Protein AF-A0A7S3RR19-F1 (afdb_monomer_lite)

Structure (mmCIF, N/CA/C/O backbone):
data_AF-A0A7S3RR19-F1
#
_entry.id   AF-A0A7S3RR19-F1
#
loop_
_atom_site.group_PDB
_atom_site.id
_atom_site.type_symbol
_atom_site.label_atom_id
_atom_site.label_alt_id
_atom_site.label_comp_id
_atom_site.label_asym_id
_atom_site.label_entity_id
_atom_site.label_seq_id
_atom_site.pdbx_PDB_ins_code
_atom_site.Cartn_x
_atom_site.Cartn_y
_atom_site.Cartn_z
_atom_site.occupancy
_atom_site.B_iso_or_equiv
_atom_site.auth_seq_id
_atom_site.auth_comp_id
_atom_site.auth_asym_id
_atom_site.auth_atom_id
_atom_site.pdbx_PDB_model_num
ATOM 1 N N . SER A 1 1 ? 36.851 -13.441 -30.447 1.00 34.66 1 SER A N 1
ATOM 2 C CA . SER A 1 1 ? 36.937 -14.768 -29.802 1.00 34.66 1 SER A CA 1
ATOM 3 C C . SER A 1 1 ? 37.488 -14.590 -28.395 1.00 34.66 1 SER A C 1
ATOM 5 O O . SER A 1 1 ? 38.420 -13.818 -28.231 1.00 34.66 1 SER A O 1
ATOM 7 N N . GLY A 1 2 ? 36.908 -15.276 -27.402 1.00 24.61 2 GLY A N 1
ATOM 8 C CA . GLY A 1 2 ? 37.343 -15.263 -25.991 1.00 24.61 2 GLY A CA 1
ATOM 9 C C . GLY A 1 2 ? 36.359 -14.498 -25.097 1.00 24.61 2 GLY A C 1
ATOM 10 O O . GLY A 1 2 ? 36.475 -13.294 -24.957 1.00 24.61 2 GLY A O 1
ATOM 11 N N . ALA A 1 3 ? 35.224 -15.072 -24.697 1.00 25.72 3 ALA A N 1
ATOM 12 C CA . ALA A 1 3 ? 35.063 -16.040 -23.603 1.00 25.72 3 ALA A CA 1
ATOM 13 C C . ALA A 1 3 ? 35.452 -15.482 -22.214 1.00 25.72 3 ALA A C 1
ATOM 15 O O . ALA A 1 3 ? 36.620 -15.415 -21.851 1.00 25.72 3 ALA A O 1
ATOM 16 N N . CYS A 1 4 ? 34.403 -15.105 -21.476 1.00 33.56 4 CYS A N 1
ATOM 17 C CA . CYS A 1 4 ? 34.195 -15.155 -20.026 1.00 33.56 4 CYS A CA 1
ATOM 18 C C . CYS A 1 4 ? 35.396 -15.513 -19.122 1.00 33.56 4 CYS A C 1
ATOM 20 O O . CYS A 1 4 ? 35.856 -16.653 -19.103 1.00 33.56 4 CYS A O 1
ATOM 22 N N . LYS A 1 5 ? 35.750 -14.583 -18.228 1.00 26.31 5 LYS A N 1
ATOM 23 C CA . LYS A 1 5 ? 36.118 -14.884 -16.837 1.00 26.31 5 LYS A CA 1
ATOM 24 C C . LYS A 1 5 ? 35.428 -13.863 -15.930 1.00 26.31 5 LYS A C 1
ATOM 26 O O . LYS A 1 5 ? 35.910 -12.750 -15.765 1.00 26.31 5 LYS A O 1
ATOM 31 N N . LYS A 1 6 ? 34.262 -14.225 -15.389 1.00 32.47 6 LYS A N 1
ATOM 32 C CA . LYS A 1 6 ? 33.679 -13.528 -14.236 1.00 32.47 6 LYS A CA 1
ATOM 33 C C . LYS A 1 6 ? 34.370 -14.078 -12.989 1.00 32.47 6 LYS A C 1
ATOM 35 O O . LYS A 1 6 ? 34.052 -15.184 -12.562 1.00 32.47 6 LYS A O 1
ATOM 40 N N . ASP A 1 7 ? 35.342 -13.341 -12.461 1.00 27.64 7 ASP A N 1
ATOM 41 C CA . ASP A 1 7 ? 35.961 -13.664 -11.177 1.00 27.64 7 ASP A CA 1
ATOM 42 C C . ASP A 1 7 ? 34.950 -13.478 -10.036 1.00 27.64 7 ASP A C 1
ATOM 44 O O . ASP A 1 7 ? 34.199 -12.500 -9.980 1.00 27.64 7 ASP A O 1
ATOM 48 N N . LEU A 1 8 ? 34.951 -14.440 -9.112 1.00 34.38 8 LEU A N 1
ATOM 49 C CA . LEU A 1 8 ? 34.028 -14.593 -7.980 1.00 34.38 8 LEU A CA 1
ATOM 50 C C . LEU A 1 8 ? 34.045 -13.442 -6.947 1.00 34.38 8 LEU A C 1
ATOM 52 O O . LEU A 1 8 ? 33.328 -13.504 -5.952 1.00 34.38 8 LEU A O 1
ATOM 56 N N . ALA A 1 9 ? 34.804 -12.369 -7.169 1.00 31.05 9 ALA A N 1
ATOM 57 C CA . ALA A 1 9 ? 34.868 -11.215 -6.269 1.00 31.05 9 ALA A CA 1
ATOM 58 C C . ALA A 1 9 ? 33.703 -10.214 -6.451 1.00 31.05 9 ALA A C 1
ATOM 60 O O . ALA A 1 9 ? 33.457 -9.389 -5.575 1.00 31.05 9 ALA A O 1
ATOM 61 N N . GLY A 1 10 ? 32.941 -10.304 -7.550 1.00 30.91 10 GLY A N 1
ATOM 62 C CA . GLY A 1 10 ? 31.815 -9.401 -7.845 1.00 30.91 10 GLY A CA 1
ATOM 63 C C . GLY A 1 10 ? 30.489 -9.724 -7.138 1.00 30.91 10 GLY A C 1
ATOM 64 O O . GLY A 1 10 ? 29.519 -8.986 -7.292 1.00 30.91 10 GLY A O 1
ATOM 65 N N . ILE A 1 11 ? 30.411 -10.815 -6.368 1.00 33.09 11 ILE A N 1
ATOM 66 C CA . ILE A 1 11 ? 29.146 -11.296 -5.776 1.00 33.09 11 ILE A CA 1
ATOM 67 C C . ILE A 1 11 ? 28.807 -10.578 -4.453 1.00 33.09 11 ILE A C 1
ATOM 69 O O . ILE A 1 11 ? 27.648 -10.547 -4.044 1.00 33.09 11 ILE A O 1
ATOM 73 N N . ALA A 1 12 ? 29.772 -9.924 -3.800 1.00 29.58 12 ALA A N 1
ATOM 74 C CA . ALA A 1 12 ? 29.517 -9.235 -2.531 1.00 29.58 12 ALA A CA 1
ATOM 75 C C . ALA A 1 12 ? 28.836 -7.859 -2.698 1.00 29.58 12 ALA A C 1
ATOM 77 O O . ALA A 1 12 ? 28.036 -7.473 -1.848 1.00 29.58 12 ALA A O 1
ATOM 78 N N . ALA A 1 13 ? 29.091 -7.145 -3.802 1.00 32.94 13 ALA A N 1
ATOM 79 C CA . ALA A 1 13 ? 28.528 -5.810 -4.047 1.00 32.94 13 ALA A CA 1
ATOM 80 C C . ALA A 1 13 ? 27.101 -5.843 -4.630 1.00 32.94 13 ALA A C 1
ATOM 82 O O . ALA A 1 13 ? 26.328 -4.909 -4.442 1.00 32.94 13 ALA A O 1
ATOM 83 N N . ALA A 1 14 ? 26.698 -6.954 -5.257 1.00 34.97 14 ALA A N 1
ATOM 84 C CA . ALA A 1 14 ? 25.341 -7.133 -5.782 1.00 34.97 14 ALA A CA 1
ATOM 85 C C . ALA A 1 14 ? 24.271 -7.322 -4.683 1.00 34.97 14 ALA A C 1
ATOM 87 O O . ALA A 1 14 ? 23.078 -7.276 -4.971 1.00 34.97 14 ALA A O 1
ATOM 88 N N . LYS A 1 15 ? 24.671 -7.515 -3.417 1.00 33.00 15 LYS A N 1
ATOM 89 C CA . LYS A 1 15 ? 23.752 -7.822 -2.305 1.00 33.00 15 LYS A CA 1
ATOM 90 C C . LYS A 1 15 ? 22.977 -6.616 -1.748 1.00 33.00 15 LYS A C 1
ATOM 92 O O . LYS A 1 15 ? 22.157 -6.803 -0.852 1.00 33.00 15 LYS A O 1
ATOM 97 N N . PHE A 1 16 ? 23.225 -5.402 -2.247 1.00 35.84 16 PHE A N 1
ATOM 98 C CA . PHE A 1 16 ? 22.639 -4.167 -1.703 1.00 35.84 16 PHE A CA 1
ATOM 99 C C . PHE A 1 16 ? 22.235 -3.122 -2.753 1.00 35.84 16 PHE A C 1
ATOM 101 O O . PHE A 1 16 ? 22.205 -1.939 -2.440 1.00 35.84 16 PHE A O 1
ATOM 108 N N . GLY A 1 17 ? 21.891 -3.533 -3.977 1.00 34.66 17 GLY A N 1
ATOM 109 C CA . GLY A 1 17 ? 21.069 -2.711 -4.881 1.00 34.66 17 GLY A CA 1
ATOM 110 C C . GLY A 1 17 ? 21.609 -1.334 -5.293 1.00 34.66 17 GLY A C 1
ATOM 111 O O . GLY A 1 17 ? 20.866 -0.566 -5.890 1.00 34.66 17 GLY A O 1
ATOM 112 N N . TYR A 1 18 ? 22.875 -1.019 -5.031 1.00 37.12 18 TYR A N 1
ATOM 113 C CA . TYR A 1 18 ? 23.509 0.207 -5.496 1.00 37.12 18 TYR A CA 1
ATOM 114 C C . TYR A 1 18 ? 24.874 -0.125 -6.086 1.00 37.12 18 TYR A C 1
ATOM 116 O O . TYR A 1 18 ? 25.695 -0.785 -5.453 1.00 37.12 18 TYR A O 1
ATOM 124 N N . THR A 1 19 ? 25.099 0.398 -7.292 1.00 38.97 19 THR A N 1
ATOM 125 C CA . THR A 1 19 ? 26.351 0.429 -8.065 1.00 38.97 19 THR A CA 1
ATOM 126 C C . THR A 1 19 ? 26.712 -0.851 -8.835 1.00 38.97 19 THR A C 1
ATOM 128 O O . THR A 1 19 ? 27.221 -1.834 -8.301 1.00 38.97 19 THR A O 1
ATOM 131 N N . LYS A 1 20 ? 26.525 -0.807 -10.163 1.00 39.41 20 LYS A N 1
ATOM 132 C CA . LYS A 1 20 ? 27.458 -1.476 -11.079 1.00 39.41 20 LYS A CA 1
ATOM 133 C C . LYS A 1 20 ? 28.686 -0.565 -11.199 1.00 39.41 20 LYS A C 1
ATOM 135 O O . LYS A 1 20 ? 28.513 0.581 -11.606 1.00 39.41 20 LYS A O 1
ATOM 140 N N . PRO A 1 21 ? 29.908 -1.026 -10.893 1.00 40.03 21 PRO A N 1
ATOM 141 C CA . PRO A 1 21 ? 31.100 -0.277 -11.252 1.00 40.03 21 PRO A CA 1
ATOM 142 C C . PRO A 1 21 ? 31.318 -0.405 -12.764 1.00 40.03 21 PRO A C 1
ATOM 144 O O . PRO A 1 21 ? 31.532 -1.506 -13.274 1.00 40.03 21 PRO A O 1
ATOM 147 N N . TYR A 1 22 ? 31.253 0.710 -13.488 1.00 37.50 22 TYR A N 1
ATOM 148 C CA . TYR A 1 22 ? 31.859 0.817 -14.812 1.00 37.50 22 TYR A CA 1
ATOM 149 C C . TYR A 1 22 ? 32.787 2.031 -14.812 1.00 37.50 22 TYR A C 1
ATOM 151 O O . TYR A 1 22 ? 32.342 3.173 -14.822 1.00 37.50 22 TYR A O 1
ATOM 159 N N . GLY A 1 23 ? 34.082 1.750 -14.708 1.00 37.59 23 GLY A N 1
ATOM 160 C CA . GLY A 1 23 ? 35.163 2.722 -14.582 1.00 37.59 23 GLY A CA 1
ATOM 161 C C . GLY A 1 23 ? 36.359 2.053 -13.913 1.00 37.59 23 GLY A C 1
ATOM 162 O O . GLY A 1 23 ? 36.174 1.271 -12.980 1.00 37.59 23 GLY A O 1
ATOM 163 N N . ASP A 1 24 ? 37.565 2.298 -14.428 1.00 37.59 24 ASP A N 1
ATOM 164 C CA . ASP A 1 24 ? 38.809 1.766 -13.872 1.00 37.59 24 ASP A CA 1
ATOM 165 C C . ASP A 1 24 ? 38.868 2.000 -12.357 1.00 37.59 24 ASP A C 1
ATOM 167 O O . ASP A 1 24 ? 38.773 3.124 -11.865 1.00 37.59 24 ASP A O 1
ATOM 171 N N . VAL A 1 25 ? 39.053 0.910 -11.615 1.00 46.44 25 VAL A N 1
ATOM 172 C CA . VAL A 1 25 ? 39.084 0.839 -10.143 1.00 46.44 25 VAL A CA 1
ATOM 173 C C . VAL A 1 25 ? 40.372 1.469 -9.570 1.00 46.44 25 VAL A C 1
ATOM 175 O O . VAL A 1 25 ? 40.825 1.111 -8.487 1.00 46.44 25 VAL A O 1
ATOM 178 N N . ALA A 1 26 ? 41.007 2.383 -10.306 1.00 45.47 26 ALA A N 1
ATOM 179 C CA . ALA A 1 26 ? 42.312 2.941 -9.971 1.00 45.47 26 ALA A CA 1
ATOM 180 C C . ALA A 1 26 ? 42.235 4.071 -8.928 1.00 45.47 26 ALA A C 1
ATOM 182 O O . ALA A 1 26 ? 43.158 4.192 -8.130 1.00 45.47 26 ALA A O 1
ATOM 183 N N . ASP A 1 27 ? 41.132 4.832 -8.868 1.00 45.00 27 ASP A N 1
ATOM 184 C CA . ASP A 1 27 ? 41.077 6.071 -8.067 1.00 45.00 27 ASP A CA 1
ATOM 185 C C . ASP A 1 27 ? 39.995 6.109 -6.970 1.00 45.00 27 ASP A C 1
ATOM 187 O O . ASP A 1 27 ? 39.838 7.122 -6.295 1.00 45.00 27 ASP A O 1
ATOM 191 N N .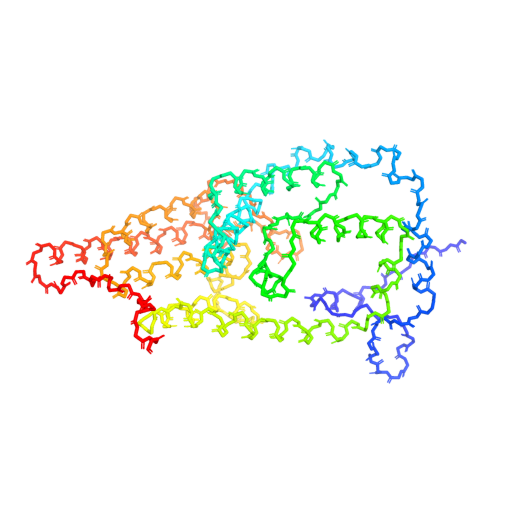 GLY A 1 28 ? 39.257 5.021 -6.724 1.00 46.00 28 GLY A N 1
ATOM 192 C CA . GLY A 1 28 ? 38.397 4.894 -5.532 1.00 46.00 28 GLY A CA 1
ATOM 193 C C . GLY A 1 28 ? 37.185 5.841 -5.443 1.00 46.00 28 GLY A C 1
ATOM 194 O O . GLY A 1 28 ? 36.495 5.837 -4.424 1.00 46.00 28 GLY A O 1
ATOM 195 N N . TYR A 1 29 ? 36.884 6.616 -6.488 1.00 45.81 29 TYR A N 1
ATOM 196 C CA . TYR A 1 29 ? 35.688 7.459 -6.557 1.00 45.81 29 TYR A CA 1
ATOM 197 C C . TYR A 1 29 ? 34.566 6.747 -7.317 1.00 45.81 29 TYR A C 1
ATOM 199 O O . TYR A 1 29 ? 34.691 6.450 -8.502 1.00 45.81 29 TYR A O 1
ATOM 207 N N . VAL A 1 30 ? 33.446 6.499 -6.636 1.00 51.84 30 VAL A N 1
ATOM 208 C CA . VAL A 1 30 ? 32.192 6.079 -7.274 1.00 51.84 30 VAL A CA 1
ATOM 209 C C . VAL A 1 30 ? 31.493 7.341 -7.773 1.00 51.84 30 VAL A C 1
ATOM 211 O O . VAL A 1 30 ? 31.021 8.147 -6.972 1.00 51.84 30 VAL A O 1
ATOM 214 N N . THR A 1 31 ? 31.461 7.551 -9.086 1.00 53.56 31 THR A N 1
ATOM 215 C CA . THR A 1 31 ? 30.679 8.635 -9.687 1.00 53.56 31 THR A CA 1
ATOM 216 C C . THR A 1 31 ? 29.223 8.208 -9.856 1.00 53.56 31 THR A C 1
ATOM 218 O O . THR A 1 31 ? 28.917 7.030 -10.036 1.00 53.56 31 THR A O 1
ATOM 221 N N . CYS A 1 32 ? 28.309 9.176 -9.776 1.00 56.44 32 CYS A N 1
ATOM 222 C CA . CYS A 1 32 ? 26.904 8.954 -10.098 1.00 56.44 32 CYS A CA 1
ATOM 223 C C . CYS A 1 32 ? 26.772 8.536 -11.568 1.00 56.44 32 CYS A C 1
ATOM 225 O O . CYS A 1 32 ? 27.242 9.244 -12.457 1.00 56.44 32 CYS A O 1
ATOM 227 N N . THR A 1 33 ? 26.139 7.394 -11.802 1.00 59.06 33 THR A N 1
ATOM 228 C CA . THR A 1 33 ? 25.750 6.870 -13.115 1.00 59.06 33 THR A CA 1
ATOM 229 C C . THR A 1 33 ? 24.622 7.715 -13.729 1.00 59.06 33 THR A C 1
ATOM 231 O O . THR A 1 33 ? 23.840 8.350 -13.014 1.00 59.06 33 THR A O 1
ATOM 234 N N . GLY A 1 34 ? 24.582 7.769 -15.065 1.00 57.78 34 GLY A N 1
ATOM 235 C CA . GLY A 1 34 ? 23.726 8.668 -15.854 1.00 57.78 34 GLY A CA 1
ATOM 236 C C . GLY A 1 34 ? 24.508 9.844 -16.451 1.00 57.78 34 GLY A C 1
ATOM 237 O O . GLY A 1 34 ? 25.535 10.241 -15.904 1.00 57.78 34 GLY A O 1
ATOM 238 N N . THR A 1 35 ? 24.028 10.404 -17.570 1.00 59.78 35 THR A N 1
ATOM 239 C CA . THR A 1 35 ? 24.625 11.505 -18.380 1.00 59.78 35 THR A CA 1
ATOM 240 C C . THR A 1 35 ? 25.677 11.157 -19.450 1.00 59.78 35 THR A C 1
ATOM 242 O O . THR A 1 35 ? 26.222 12.071 -20.073 1.00 59.78 35 THR A O 1
ATOM 245 N N . SER A 1 36 ? 25.948 9.878 -19.749 1.00 65.12 36 SER A N 1
ATOM 246 C CA . SER A 1 36 ? 26.821 9.541 -20.887 1.00 65.12 36 SER A CA 1
ATOM 247 C C . SER A 1 36 ? 26.062 9.631 -22.219 1.00 65.12 36 SER A C 1
ATOM 249 O O . SER A 1 36 ? 24.953 9.120 -22.375 1.00 65.12 36 SER A O 1
ATOM 251 N N . SER A 1 37 ? 26.669 10.281 -23.214 1.00 68.25 37 SER A N 1
ATOM 252 C CA . SER A 1 37 ? 26.092 10.412 -24.561 1.00 68.25 37 SER A CA 1
ATOM 253 C C . SER A 1 37 ? 25.920 9.059 -25.267 1.00 68.25 37 SER A C 1
ATOM 255 O O . SER A 1 37 ? 25.026 8.899 -26.092 1.00 68.25 37 SER A O 1
ATOM 257 N N . GLU A 1 38 ? 26.745 8.071 -24.919 1.00 72.50 38 GLU A N 1
ATOM 258 C CA . GLU A 1 38 ? 26.671 6.700 -25.434 1.00 72.50 38 GLU A CA 1
ATOM 259 C C . GLU A 1 38 ? 25.453 5.931 -24.887 1.00 72.50 38 GLU A C 1
ATOM 261 O O . GLU A 1 38 ? 24.766 5.248 -25.652 1.00 72.50 38 GLU A O 1
ATOM 266 N N . ALA A 1 39 ? 25.128 6.079 -23.595 1.00 69.75 39 ALA A N 1
ATOM 267 C CA . ALA A 1 39 ? 23.922 5.486 -23.003 1.00 69.75 39 ALA A CA 1
ATOM 268 C C . ALA A 1 39 ? 22.647 6.107 -23.590 1.00 69.75 39 ALA A C 1
ATOM 270 O O . ALA A 1 39 ? 21.695 5.402 -23.913 1.00 69.75 39 ALA A O 1
ATOM 271 N N . LEU A 1 40 ? 22.662 7.420 -23.830 1.00 74.19 40 LEU A N 1
ATOM 272 C CA . LEU A 1 40 ? 21.540 8.123 -24.447 1.00 74.19 40 LEU A CA 1
ATOM 273 C C . LEU A 1 40 ? 21.263 7.641 -25.879 1.00 74.19 40 LEU A C 1
ATOM 275 O O . LEU A 1 40 ? 20.117 7.347 -26.222 1.00 74.19 40 LEU A O 1
ATOM 279 N N . ASN A 1 41 ? 22.304 7.541 -26.711 1.00 77.19 41 ASN A N 1
ATOM 280 C CA . ASN A 1 41 ? 22.153 7.090 -28.096 1.00 77.19 41 ASN A CA 1
ATOM 281 C C . ASN A 1 41 ? 21.719 5.621 -28.163 1.00 77.19 41 ASN A C 1
ATOM 283 O O . ASN A 1 41 ? 20.826 5.287 -28.936 1.00 77.19 41 ASN A O 1
ATOM 287 N N . SER A 1 42 ? 22.283 4.759 -27.312 1.00 78.12 42 SER A N 1
ATOM 288 C CA . SER A 1 42 ? 21.878 3.349 -27.253 1.00 78.12 42 SER A CA 1
ATOM 289 C C . SER A 1 42 ? 20.438 3.163 -26.759 1.00 78.12 42 SER A C 1
ATOM 291 O O . SER A 1 42 ? 19.715 2.338 -27.317 1.00 78.12 42 SER A O 1
ATOM 293 N N . ALA A 1 43 ? 19.974 3.956 -25.787 1.00 76.75 43 ALA A N 1
ATOM 294 C CA . ALA A 1 43 ? 18.575 3.943 -25.359 1.00 76.75 43 ALA A CA 1
ATOM 295 C C . ALA A 1 43 ? 17.629 4.398 -26.484 1.00 76.75 43 ALA A C 1
ATOM 297 O O . ALA A 1 43 ? 16.597 3.766 -26.722 1.00 76.75 43 ALA A O 1
ATOM 298 N N . TYR A 1 44 ? 17.986 5.455 -27.219 1.00 80.75 44 TYR A N 1
ATOM 299 C CA . TYR A 1 44 ? 17.191 5.915 -28.358 1.00 80.75 44 TYR A CA 1
ATOM 300 C C . TYR A 1 44 ? 17.138 4.875 -29.487 1.00 80.75 44 TYR A C 1
ATOM 302 O O . TYR A 1 44 ? 16.064 4.619 -30.020 1.00 80.75 44 TYR A O 1
ATOM 310 N N . GLU A 1 45 ? 18.257 4.232 -29.825 1.00 80.19 45 GLU A N 1
ATOM 311 C CA . GLU A 1 45 ? 18.297 3.175 -30.847 1.00 80.19 45 GLU A CA 1
ATOM 312 C C . GLU A 1 45 ? 17.520 1.916 -30.432 1.00 80.19 45 GLU A C 1
ATOM 314 O O . GLU A 1 45 ? 16.917 1.255 -31.276 1.00 80.19 45 GLU A O 1
ATOM 319 N N . MET A 1 46 ? 17.496 1.591 -29.136 1.00 76.88 46 MET A N 1
ATOM 320 C CA . MET A 1 46 ? 16.774 0.430 -28.611 1.00 76.88 46 MET A CA 1
ATOM 321 C C . MET A 1 46 ? 15.250 0.620 -28.650 1.00 76.88 46 MET A C 1
ATOM 323 O O . MET A 1 46 ? 14.526 -0.302 -29.040 1.00 76.88 46 MET A O 1
ATOM 327 N N . TYR A 1 47 ? 14.766 1.799 -28.246 1.00 76.44 47 TYR A N 1
ATOM 328 C CA . TYR A 1 47 ? 13.335 2.060 -28.038 1.00 76.44 47 TYR A CA 1
ATOM 329 C C . TYR A 1 47 ? 12.679 2.915 -29.132 1.00 76.44 47 TYR A C 1
ATOM 331 O O . TYR A 1 47 ? 11.457 2.890 -29.275 1.00 76.44 47 TYR A O 1
ATOM 339 N N . GLY A 1 48 ? 13.452 3.677 -29.904 1.00 78.06 48 GLY A N 1
ATOM 340 C CA . GLY A 1 48 ? 12.937 4.622 -30.891 1.00 78.06 48 GLY A CA 1
ATOM 341 C C . GLY A 1 48 ? 12.388 3.935 -32.134 1.00 78.06 48 GLY A C 1
ATOM 342 O O . GLY A 1 48 ? 13.144 3.355 -32.909 1.00 78.06 48 GLY A O 1
ATOM 343 N N . PHE A 1 49 ? 11.069 4.029 -32.345 1.00 71.31 49 PHE A N 1
ATOM 344 C CA . PHE A 1 49 ? 10.365 3.526 -33.536 1.00 71.31 49 PHE A CA 1
ATOM 345 C C . PHE A 1 49 ? 10.761 2.101 -33.954 1.00 71.31 49 PHE A C 1
ATOM 347 O O . PHE A 1 49 ? 10.778 1.767 -35.141 1.00 71.31 49 PHE A O 1
ATOM 354 N N . ASN A 1 50 ? 11.078 1.252 -32.977 1.00 68.56 50 ASN A N 1
ATOM 355 C CA . ASN A 1 50 ? 11.489 -0.110 -33.249 1.00 68.56 50 ASN A CA 1
ATOM 356 C C . ASN A 1 50 ? 10.290 -0.893 -33.819 1.00 68.56 50 ASN A C 1
ATOM 358 O O . ASN A 1 50 ? 9.213 -0.934 -33.217 1.00 68.56 50 ASN A O 1
ATOM 362 N N . SER A 1 51 ? 10.460 -1.496 -35.001 1.00 59.94 51 SER A N 1
ATOM 363 C CA . SER A 1 51 ? 9.401 -2.242 -35.698 1.00 59.94 51 SER A CA 1
ATOM 364 C C . SER A 1 51 ? 8.879 -3.423 -34.883 1.00 59.94 51 SER A C 1
ATOM 366 O O . SER A 1 51 ? 7.752 -3.870 -35.102 1.00 59.94 51 SER A O 1
ATOM 368 N N . ASP A 1 52 ? 9.672 -3.889 -33.914 1.00 61.47 52 ASP A N 1
ATOM 369 C CA . ASP A 1 52 ? 9.298 -4.988 -33.038 1.00 61.47 52 ASP A CA 1
ATOM 370 C C . ASP A 1 52 ? 8.233 -4.633 -31.998 1.00 61.47 52 ASP A C 1
ATOM 372 O O . ASP A 1 52 ? 7.550 -5.529 -31.506 1.00 61.47 52 ASP A O 1
ATOM 376 N N . VAL A 1 53 ? 8.005 -3.343 -31.721 1.00 59.75 53 VAL A N 1
ATOM 377 C CA . VAL A 1 53 ? 6.968 -2.875 -30.779 1.00 59.75 53 VAL A CA 1
ATOM 378 C C . VAL A 1 53 ? 5.557 -3.244 -31.262 1.00 59.75 53 VAL A C 1
ATOM 380 O O . VAL A 1 53 ? 4.660 -3.480 -30.457 1.00 59.75 53 VAL A O 1
ATOM 383 N N . LEU A 1 54 ? 5.357 -3.347 -32.581 1.00 59.62 54 LEU A N 1
ATOM 384 C CA . LEU A 1 54 ? 4.077 -3.708 -33.202 1.00 59.62 54 LEU A CA 1
ATOM 385 C C . LEU A 1 54 ? 4.074 -5.130 -33.798 1.00 59.62 54 LEU A C 1
ATOM 387 O O . LEU A 1 54 ? 3.048 -5.559 -34.325 1.00 59.62 54 LEU A O 1
ATOM 391 N N . SER A 1 55 ? 5.188 -5.873 -33.727 1.00 57.81 55 SER A N 1
ATOM 392 C CA . SER A 1 55 ? 5.384 -7.141 -34.459 1.00 57.81 55 SER A CA 1
ATOM 393 C C . SER A 1 55 ? 4.849 -8.397 -33.750 1.00 57.81 55 SER A C 1
ATOM 395 O O . SER A 1 55 ? 5.090 -9.515 -34.200 1.00 57.81 55 SER A O 1
ATOM 397 N N . GLY A 1 56 ? 4.078 -8.244 -32.667 1.00 58.53 56 GLY A N 1
ATOM 398 C CA . GLY A 1 56 ? 3.485 -9.362 -31.915 1.00 58.53 56 GLY A CA 1
ATOM 399 C C . GLY A 1 56 ? 4.317 -9.847 -30.721 1.00 58.53 56 GLY A C 1
ATOM 400 O O . GLY A 1 56 ? 3.806 -10.619 -29.911 1.00 58.53 56 GLY A O 1
ATOM 401 N N . SER A 1 57 ? 5.538 -9.324 -30.544 1.00 61.09 57 SER A N 1
ATOM 402 C CA . SER A 1 57 ? 6.344 -9.450 -29.311 1.00 61.09 57 SER A CA 1
ATOM 403 C C . SER A 1 57 ? 5.583 -8.986 -28.056 1.00 61.09 57 SER A C 1
ATOM 405 O O . SER A 1 57 ? 5.788 -9.486 -26.954 1.00 61.09 57 SER A O 1
ATOM 407 N N . ILE A 1 58 ? 4.625 -8.085 -28.261 1.00 62.44 58 ILE A N 1
ATOM 408 C CA . ILE A 1 58 ? 3.699 -7.550 -27.269 1.00 62.44 58 ILE A CA 1
ATOM 409 C C . ILE A 1 58 ? 2.883 -8.638 -26.549 1.00 62.44 58 ILE A C 1
ATOM 411 O O . ILE A 1 58 ? 2.540 -8.496 -25.381 1.00 62.44 58 ILE A O 1
ATOM 415 N N . PHE A 1 59 ? 2.638 -9.765 -27.226 1.00 66.56 59 PHE A N 1
ATOM 416 C CA . PHE A 1 59 ? 1.877 -10.897 -26.703 1.00 66.56 59 PHE A CA 1
ATOM 417 C C . PHE A 1 59 ? 2.758 -11.999 -26.104 1.00 66.56 59 PHE A C 1
ATOM 419 O O . PHE A 1 59 ? 2.227 -13.011 -25.652 1.00 66.56 59 PHE A O 1
ATOM 426 N N . VAL A 1 60 ? 4.085 -11.829 -26.053 1.00 67.38 60 VAL A N 1
ATOM 427 C CA . VAL A 1 60 ? 5.004 -12.812 -25.440 1.00 67.38 60 VAL A CA 1
ATOM 428 C C . VAL A 1 60 ? 4.674 -13.028 -23.958 1.00 67.38 60 VAL A C 1
ATOM 430 O O . VAL A 1 60 ? 4.772 -14.152 -23.469 1.00 67.38 60 VAL A O 1
ATOM 433 N N . GLY A 1 61 ? 4.162 -11.998 -23.272 1.00 63.25 61 GLY A N 1
ATOM 434 C CA . GLY A 1 61 ? 3.647 -12.108 -21.903 1.00 63.25 61 GLY A CA 1
ATOM 435 C C . GLY A 1 61 ? 2.463 -13.076 -21.749 1.00 63.25 61 GLY A C 1
ATOM 436 O O . GLY 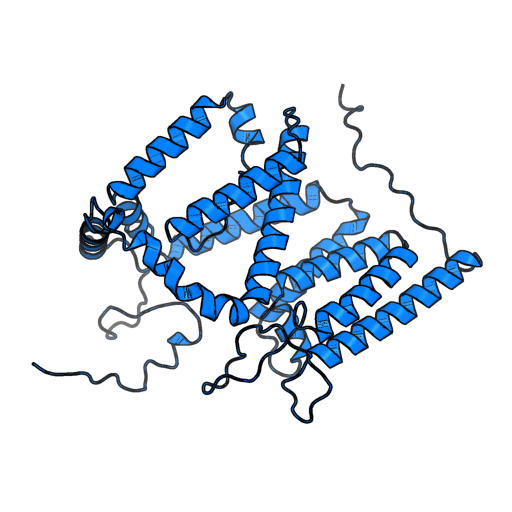A 1 61 ? 2.295 -13.662 -20.682 1.00 63.25 61 GLY A O 1
ATOM 437 N N . LEU A 1 62 ? 1.692 -13.343 -22.817 1.00 69.00 62 LEU A N 1
ATOM 438 C CA . LEU A 1 62 ? 0.612 -14.343 -22.800 1.00 69.00 62 LEU A CA 1
ATOM 439 C C . LEU A 1 62 ? 1.136 -15.790 -22.722 1.00 69.00 62 LEU A C 1
ATOM 441 O O . LEU A 1 62 ? 0.357 -16.710 -22.485 1.00 69.00 62 LEU A O 1
ATOM 445 N N . GLY A 1 63 ? 2.438 -16.023 -22.911 1.00 69.56 63 GLY A N 1
ATOM 446 C CA . GLY A 1 63 ? 3.055 -17.335 -22.690 1.00 69.56 63 GLY A CA 1
ATOM 447 C C . GLY A 1 63 ? 3.248 -17.682 -21.208 1.00 69.56 63 GLY A C 1
ATOM 448 O O . GLY A 1 63 ? 3.359 -18.858 -20.870 1.00 69.56 63 GLY A O 1
ATOM 449 N N . GLY A 1 64 ? 3.241 -16.680 -20.320 1.00 70.31 64 GLY A N 1
ATOM 450 C CA . GLY A 1 64 ? 3.535 -16.821 -18.888 1.00 70.31 64 GLY A CA 1
ATOM 451 C C . GLY A 1 64 ? 2.349 -17.227 -18.008 1.00 70.31 64 GLY A C 1
ATOM 452 O O . GLY A 1 64 ? 2.479 -17.247 -16.789 1.00 70.31 64 GLY A O 1
ATOM 453 N N . PHE A 1 65 ? 1.183 -17.571 -18.575 1.00 73.38 65 PHE A N 1
ATOM 454 C CA . PHE A 1 65 ? -0.005 -17.918 -17.773 1.00 73.38 65 PHE A CA 1
ATOM 455 C C . PHE A 1 65 ? 0.216 -19.109 -16.827 1.00 73.38 65 PHE A C 1
ATOM 457 O O . PHE A 1 65 ? -0.435 -19.189 -15.788 1.00 73.38 65 PHE A O 1
ATOM 464 N N . GLY A 1 66 ? 1.141 -20.015 -17.162 1.00 71.94 66 GLY A N 1
ATOM 465 C CA . GLY A 1 66 ? 1.517 -21.135 -16.296 1.00 71.94 66 GLY A CA 1
ATOM 466 C C . GLY A 1 66 ? 2.236 -20.715 -15.009 1.00 71.94 66 GLY A C 1
ATOM 467 O O . GLY A 1 66 ? 2.178 -21.446 -14.026 1.00 71.94 66 GLY A O 1
ATOM 468 N N . GLU A 1 67 ? 2.856 -19.533 -14.990 1.00 73.44 67 GLU A N 1
ATOM 469 C CA . GLU A 1 67 ? 3.617 -19.000 -13.851 1.00 73.44 67 GLU A CA 1
ATOM 470 C C . GLU A 1 67 ? 2.757 -18.121 -12.929 1.00 73.44 67 GLU A C 1
ATOM 472 O O . GLU A 1 67 ? 3.162 -17.818 -11.810 1.00 73.44 67 GLU A O 1
ATOM 477 N N . ILE A 1 68 ? 1.527 -17.772 -13.343 1.00 73.25 68 ILE A N 1
ATOM 478 C CA . ILE A 1 68 ? 0.597 -16.963 -12.534 1.00 73.25 68 ILE A CA 1
ATOM 479 C C . ILE A 1 68 ? 0.379 -17.596 -11.161 1.00 73.25 68 ILE A C 1
ATOM 481 O O . ILE A 1 68 ? 0.342 -16.870 -10.173 1.00 73.25 68 ILE A O 1
ATOM 485 N N . GLY A 1 69 ? 0.279 -18.930 -11.097 1.00 68.44 69 GLY A N 1
ATOM 486 C CA . GLY A 1 69 ? 0.081 -19.689 -9.858 1.00 68.44 69 GLY A CA 1
ATOM 487 C C . GLY A 1 69 ? 1.123 -19.383 -8.778 1.00 68.44 69 GLY A C 1
ATOM 488 O O . GLY A 1 69 ? 0.770 -19.284 -7.604 1.00 68.44 69 GLY A O 1
ATOM 489 N N . ASP A 1 70 ? 2.372 -19.159 -9.187 1.00 68.94 70 ASP A N 1
ATOM 490 C CA . ASP A 1 70 ? 3.487 -18.869 -8.284 1.00 68.94 70 ASP A CA 1
ATOM 491 C C . ASP A 1 70 ? 3.524 -17.391 -7.851 1.00 68.94 70 ASP A C 1
ATOM 493 O O . ASP A 1 70 ? 4.170 -17.075 -6.860 1.00 68.94 70 ASP A O 1
ATOM 497 N N . MET A 1 71 ? 2.808 -16.491 -8.542 1.00 72.56 71 MET A N 1
ATOM 498 C CA . MET A 1 71 ? 2.786 -15.048 -8.253 1.00 72.56 71 MET A CA 1
ATOM 499 C C . MET A 1 71 ? 1.436 -14.538 -7.723 1.00 72.56 71 MET A C 1
ATOM 501 O O . MET A 1 71 ? 1.306 -13.344 -7.446 1.00 72.56 71 MET A O 1
ATOM 505 N N . VAL A 1 72 ? 0.416 -15.399 -7.579 1.00 74.06 72 VAL A N 1
ATOM 506 C CA . VAL A 1 72 ? -0.953 -14.975 -7.213 1.00 74.06 72 VAL A CA 1
ATOM 507 C C . VAL A 1 72 ? -0.976 -14.178 -5.914 1.00 74.06 72 VAL A C 1
ATOM 509 O O . VAL A 1 72 ? -1.694 -13.183 -5.845 1.00 74.06 72 VAL A O 1
ATOM 512 N N . THR A 1 73 ? -0.195 -14.573 -4.904 1.00 70.00 73 THR A N 1
ATOM 513 C CA . THR A 1 73 ? -0.131 -13.835 -3.636 1.00 70.00 73 THR A CA 1
ATOM 514 C C . THR A 1 73 ? 0.329 -12.402 -3.875 1.00 70.00 73 THR A C 1
ATOM 516 O O . THR A 1 73 ? -0.400 -11.462 -3.563 1.00 70.00 73 THR A O 1
ATOM 519 N N . THR A 1 74 ? 1.491 -12.216 -4.500 1.00 72.94 74 THR A N 1
ATOM 520 C CA . THR A 1 74 ? 2.030 -10.880 -4.773 1.00 72.94 74 THR A CA 1
ATOM 521 C C . THR A 1 74 ? 1.096 -10.062 -5.670 1.00 72.94 74 THR A C 1
ATOM 523 O O . THR A 1 74 ? 0.879 -8.878 -5.412 1.00 72.94 74 THR A O 1
ATOM 526 N N . LEU A 1 75 ? 0.471 -10.685 -6.675 1.00 77.81 75 LEU A N 1
ATOM 527 C CA . LEU A 1 75 ? -0.513 -10.031 -7.544 1.00 77.81 75 LEU A CA 1
ATOM 528 C C . LEU A 1 75 ? -1.753 -9.568 -6.769 1.00 77.81 75 LEU A C 1
ATOM 530 O O . LEU A 1 75 ? -2.218 -8.446 -6.968 1.00 77.81 75 LEU A O 1
ATOM 534 N N . PHE A 1 76 ? -2.270 -10.402 -5.866 1.00 78.00 76 PHE A N 1
ATOM 535 C CA . PHE A 1 76 ? -3.407 -10.059 -5.016 1.00 78.00 76 PHE A CA 1
ATOM 536 C C . PHE A 1 76 ? -3.082 -8.876 -4.098 1.00 78.00 76 PHE A C 1
ATOM 538 O O . PHE A 1 76 ? -3.881 -7.946 -3.983 1.00 78.00 76 PHE A O 1
ATOM 545 N N . LEU A 1 77 ? -1.886 -8.867 -3.501 1.00 75.94 77 LEU A N 1
ATOM 546 C CA . LEU A 1 77 ? -1.421 -7.764 -2.660 1.00 75.94 77 LEU A CA 1
ATOM 547 C C . LEU A 1 77 ? -1.344 -6.444 -3.427 1.00 75.94 77 LEU A C 1
ATOM 549 O O . LEU A 1 77 ? -1.875 -5.430 -2.971 1.00 75.94 77 LEU A O 1
ATOM 553 N N . VAL A 1 78 ? -0.714 -6.459 -4.603 1.00 78.69 78 VAL A N 1
ATOM 554 C CA . VAL A 1 78 ? -0.617 -5.273 -5.461 1.00 78.69 78 VAL A CA 1
ATOM 555 C C . VAL A 1 78 ? -2.013 -4.793 -5.862 1.00 78.69 78 VAL A C 1
ATOM 557 O O . VAL A 1 78 ? -2.294 -3.601 -5.763 1.00 78.69 78 VAL A O 1
ATOM 560 N N . ALA A 1 79 ? -2.922 -5.707 -6.214 1.00 83.19 79 ALA A N 1
ATOM 561 C CA . ALA A 1 79 ? -4.299 -5.364 -6.557 1.00 83.19 79 ALA A CA 1
ATOM 562 C C . ALA A 1 79 ? -5.062 -4.707 -5.391 1.00 83.19 79 ALA A C 1
ATOM 564 O O . ALA A 1 79 ? -5.795 -3.743 -5.613 1.00 83.19 79 ALA A O 1
ATOM 565 N N . MET A 1 80 ? -4.873 -5.170 -4.149 1.00 81.62 80 MET A N 1
ATOM 566 C CA . MET A 1 80 ? -5.476 -4.537 -2.965 1.00 81.62 80 MET A CA 1
ATOM 567 C C . MET A 1 80 ? -4.959 -3.112 -2.729 1.00 81.62 80 MET A C 1
ATOM 569 O O . MET A 1 80 ? -5.736 -2.218 -2.373 1.00 81.62 80 MET A O 1
ATOM 573 N N . VAL A 1 81 ? -3.658 -2.885 -2.931 1.00 80.50 81 VAL A N 1
ATOM 574 C CA . VAL A 1 81 ? -3.061 -1.548 -2.805 1.00 80.50 81 VAL A CA 1
ATOM 575 C C . VAL A 1 81 ? -3.602 -0.624 -3.893 1.00 80.50 81 VAL A C 1
ATOM 577 O O . VAL A 1 81 ? -4.050 0.474 -3.567 1.00 80.50 81 VAL A O 1
ATOM 580 N N . SER A 1 82 ? -3.650 -1.079 -5.149 1.00 85.19 82 SER A N 1
ATOM 581 C CA . SER A 1 82 ? -4.225 -0.307 -6.259 1.00 85.19 82 SER A CA 1
ATOM 582 C C . SER A 1 82 ? -5.701 0.021 -6.020 1.00 85.19 82 SER A C 1
ATOM 584 O O . SER A 1 82 ? -6.118 1.158 -6.218 1.00 85.19 82 SER A O 1
ATOM 586 N N . PHE A 1 83 ? -6.483 -0.936 -5.509 1.00 87.25 83 PHE A N 1
ATOM 587 C CA . PHE A 1 83 ? -7.882 -0.720 -5.133 1.00 87.25 83 PHE A CA 1
ATOM 588 C C . PHE A 1 83 ? -8.032 0.397 -4.091 1.00 87.25 83 PHE A C 1
ATOM 590 O O . PHE A 1 83 ? -8.838 1.313 -4.266 1.00 87.25 83 PHE A O 1
ATOM 597 N N . THR A 1 84 ? -7.232 0.341 -3.023 1.00 86.56 84 THR A N 1
ATOM 598 C CA . THR A 1 84 ? -7.277 1.334 -1.940 1.00 86.56 84 THR A CA 1
ATOM 599 C C . THR A 1 84 ? -6.802 2.704 -2.426 1.00 86.56 84 THR A C 1
ATOM 601 O O . THR A 1 84 ? -7.416 3.716 -2.101 1.00 86.56 84 THR A O 1
ATOM 604 N N . ALA A 1 85 ? -5.756 2.746 -3.256 1.00 86.12 85 ALA A N 1
ATOM 605 C CA . ALA A 1 85 ? -5.255 3.979 -3.860 1.00 86.12 85 ALA A CA 1
ATOM 606 C C . ALA A 1 85 ? -6.296 4.637 -4.780 1.00 86.12 85 ALA A C 1
ATOM 608 O O . ALA A 1 85 ? -6.502 5.849 -4.731 1.00 86.12 85 ALA A O 1
ATOM 609 N N . THR A 1 86 ? -7.008 3.844 -5.579 1.00 91.06 86 THR A N 1
ATOM 610 C CA . THR A 1 86 ? -8.085 4.351 -6.433 1.00 91.06 86 THR A CA 1
ATOM 611 C C . THR A 1 86 ? -9.253 4.880 -5.600 1.00 91.06 86 THR A C 1
ATOM 613 O O . THR A 1 86 ? -9.792 5.939 -5.921 1.00 91.06 86 THR A O 1
ATOM 616 N N . MET A 1 87 ? -9.598 4.220 -4.490 1.00 90.19 87 MET A N 1
ATOM 617 C CA . MET A 1 87 ? -10.621 4.704 -3.559 1.00 90.19 87 MET A CA 1
ATOM 618 C C . MET A 1 87 ? -10.275 6.086 -2.986 1.00 90.19 87 MET A C 1
ATOM 620 O O . MET A 1 87 ? -11.090 7.004 -3.091 1.00 90.19 87 MET A O 1
ATOM 624 N N . THR A 1 88 ? -9.061 6.268 -2.457 1.00 88.31 88 THR A N 1
ATOM 625 C CA . THR A 1 88 ? -8.642 7.559 -1.881 1.00 88.31 88 THR A CA 1
ATOM 626 C C . THR A 1 88 ? -8.552 8.657 -2.940 1.00 88.31 88 THR A C 1
ATOM 628 O O . THR A 1 88 ? -8.904 9.806 -2.676 1.00 88.31 88 THR A O 1
ATOM 631 N N . CYS A 1 89 ? -8.167 8.320 -4.175 1.00 89.88 89 CYS A N 1
ATOM 632 C CA . CYS A 1 89 ? -8.174 9.275 -5.282 1.00 89.88 89 CYS A CA 1
ATOM 633 C C . CYS A 1 89 ? -9.594 9.725 -5.665 1.00 89.88 89 CYS A C 1
ATOM 635 O O . CYS A 1 89 ? -9.796 10.905 -5.956 1.00 89.88 89 CYS A O 1
ATOM 637 N N . VAL A 1 90 ? -10.580 8.820 -5.651 1.00 92.00 90 VAL A N 1
ATOM 638 C CA . VAL A 1 90 ? -11.991 9.161 -5.912 1.00 92.00 90 VAL A CA 1
ATOM 639 C C . VAL A 1 90 ? -12.547 10.062 -4.810 1.00 92.00 90 VAL A C 1
ATOM 641 O O . VAL A 1 90 ? -13.187 11.069 -5.110 1.00 92.00 90 VAL A O 1
ATOM 644 N N . GLU A 1 91 ? -12.258 9.760 -3.544 1.00 88.75 91 GLU A N 1
ATOM 645 C CA . GLU A 1 91 ? -12.661 10.609 -2.415 1.00 88.75 91 GLU A CA 1
ATOM 646 C C . GLU A 1 91 ? -12.008 11.996 -2.485 1.00 88.75 91 GLU A C 1
ATOM 648 O O . GLU A 1 91 ? -12.681 13.014 -2.306 1.00 88.75 91 GLU A O 1
ATOM 653 N N . SER A 1 92 ? -10.724 12.054 -2.847 1.00 86.25 92 SER A N 1
ATOM 654 C CA . SER A 1 92 ? -10.001 13.308 -3.073 1.00 86.25 92 SER A CA 1
ATOM 655 C C . SER A 1 92 ? -10.600 14.123 -4.232 1.00 86.25 92 SER A C 1
ATOM 657 O O . SER A 1 92 ? -10.762 15.343 -4.130 1.00 86.25 92 SER A O 1
ATOM 659 N N . ALA A 1 93 ? -11.008 13.465 -5.323 1.00 89.00 93 ALA A N 1
ATOM 660 C CA . ALA A 1 93 ? -11.702 14.115 -6.434 1.00 89.00 93 ALA A CA 1
ATOM 661 C C . ALA A 1 93 ? -13.082 14.661 -6.023 1.00 89.00 93 ALA A C 1
ATOM 663 O O . ALA A 1 93 ? -13.420 15.796 -6.383 1.00 89.00 93 ALA A O 1
ATOM 664 N N . SER A 1 94 ? -13.828 13.907 -5.210 1.00 89.88 94 SER A N 1
ATOM 665 C CA . SER A 1 94 ? -15.107 14.339 -4.638 1.00 89.88 94 SER A CA 1
ATOM 666 C C . SER A 1 94 ? -14.932 15.553 -3.724 1.00 89.88 94 SER A C 1
ATOM 668 O O . SER A 1 94 ? -15.689 16.519 -3.831 1.00 89.88 94 SER A O 1
ATOM 670 N N . ALA A 1 95 ? -13.885 15.574 -2.893 1.00 86.62 95 ALA A N 1
ATOM 671 C CA . ALA A 1 95 ? -13.540 16.731 -2.063 1.00 86.62 95 ALA A CA 1
ATOM 672 C C . ALA A 1 95 ? -13.195 17.979 -2.902 1.00 86.62 95 ALA A C 1
ATOM 674 O O . ALA A 1 95 ? -13.493 19.104 -2.502 1.00 86.62 95 ALA A O 1
ATOM 675 N N . ALA A 1 96 ? -12.639 17.793 -4.104 1.00 85.81 96 ALA A N 1
ATOM 676 C CA . ALA A 1 96 ? -12.420 18.859 -5.084 1.00 85.81 96 ALA A CA 1
ATOM 677 C C . ALA A 1 96 ? -13.684 19.228 -5.896 1.00 85.81 96 ALA A C 1
ATOM 679 O O . ALA A 1 96 ? -13.625 20.068 -6.803 1.00 85.81 96 ALA A O 1
ATOM 680 N N . GLY A 1 97 ? -14.828 18.601 -5.614 1.00 87.56 97 GLY A N 1
ATOM 681 C CA . GLY A 1 97 ? -16.130 18.872 -6.224 1.00 87.56 97 GLY A CA 1
ATOM 682 C C . GLY A 1 97 ? -16.415 18.114 -7.523 1.00 87.56 97 GLY A C 1
ATOM 683 O O . GLY A 1 97 ? -17.222 18.598 -8.313 1.00 87.56 97 GLY A O 1
ATOM 684 N N . ASP A 1 98 ? -15.711 17.014 -7.817 1.00 89.38 98 ASP A N 1
ATOM 685 C CA . ASP A 1 98 ? -16.110 16.061 -8.867 1.00 89.38 98 ASP A CA 1
ATOM 686 C C . ASP A 1 98 ? -16.480 14.716 -8.236 1.00 89.38 98 ASP A C 1
ATOM 688 O O . ASP A 1 98 ? -15.603 13.951 -7.841 1.00 89.38 98 ASP A O 1
ATOM 692 N N . ASP A 1 99 ? -17.775 14.423 -8.171 1.00 91.62 99 ASP A N 1
ATOM 693 C CA . ASP A 1 99 ? -18.277 13.153 -7.648 1.00 91.62 99 ASP A CA 1
ATOM 694 C C . ASP A 1 99 ? -18.315 12.098 -8.767 1.00 91.62 99 ASP A C 1
ATOM 696 O O . ASP A 1 99 ? -19.091 12.208 -9.725 1.00 91.62 99 ASP A O 1
ATOM 700 N N . TYR A 1 100 ? -17.427 11.106 -8.676 1.00 90.50 100 TYR A N 1
ATOM 701 C CA . TYR A 1 100 ? -17.330 9.999 -9.625 1.00 90.50 100 TYR A CA 1
ATOM 702 C C . TYR A 1 100 ? -17.856 8.708 -8.989 1.00 90.50 100 TYR A C 1
ATOM 704 O O . TYR A 1 100 ? -17.485 8.393 -7.856 1.00 90.50 100 TYR A O 1
ATOM 712 N N . PRO A 1 101 ? -18.643 7.888 -9.714 1.00 94.19 101 PRO A N 1
ATOM 713 C CA . PRO A 1 101 ? -19.074 6.597 -9.197 1.00 94.19 101 PRO A CA 1
ATOM 714 C C . PRO A 1 101 ? -17.864 5.704 -8.882 1.00 94.19 101 PRO A C 1
ATOM 716 O O . PRO A 1 101 ? -17.095 5.328 -9.771 1.00 94.19 101 PRO A O 1
ATOM 719 N N . MET A 1 102 ? -17.704 5.344 -7.606 1.00 92.44 102 MET A N 1
ATOM 720 C CA . MET A 1 102 ? -16.545 4.589 -7.115 1.00 92.44 102 MET A CA 1
ATOM 721 C C . MET A 1 102 ? -16.384 3.238 -7.827 1.00 92.44 102 MET A C 1
ATOM 723 O O . MET A 1 102 ? -15.309 2.929 -8.333 1.00 92.44 102 MET A O 1
ATOM 727 N N . ALA A 1 103 ? -17.471 2.466 -7.938 1.00 93.12 103 ALA A N 1
ATOM 728 C CA . ALA A 1 103 ? -17.451 1.147 -8.573 1.00 93.12 103 ALA A CA 1
ATOM 729 C C . ALA A 1 103 ? -17.088 1.207 -10.067 1.00 93.12 103 ALA A C 1
ATOM 731 O O . ALA A 1 103 ? -16.329 0.372 -10.552 1.00 93.12 103 ALA A O 1
ATOM 732 N N . GLU A 1 104 ? -17.603 2.204 -10.792 1.00 94.31 104 GLU A N 1
ATOM 733 C CA . GLU A 1 104 ? -17.275 2.407 -12.207 1.00 94.31 104 GLU A CA 1
ATOM 734 C C . GLU A 1 104 ? -15.803 2.791 -12.368 1.00 94.31 104 GLU A C 1
ATOM 736 O O . GLU A 1 104 ? -15.100 2.218 -13.197 1.00 94.31 104 GLU A O 1
ATOM 741 N N . THR A 1 105 ? -15.313 3.698 -11.521 1.00 92.94 105 THR A N 1
ATOM 742 C CA . THR A 1 105 ? -13.920 4.155 -11.559 1.00 92.94 105 THR A CA 1
ATOM 743 C C . THR A 1 105 ? -12.946 3.004 -11.293 1.00 92.94 105 THR A C 1
ATOM 745 O O . THR A 1 105 ? -11.970 2.843 -12.022 1.00 92.94 105 THR A O 1
ATOM 748 N N . MET A 1 106 ? -13.245 2.152 -10.308 1.00 92.75 106 MET A N 1
ATOM 749 C CA . MET A 1 106 ? -12.453 0.956 -9.999 1.00 92.75 106 MET A CA 1
ATOM 750 C C . MET A 1 106 ? -12.461 -0.068 -11.141 1.00 92.75 106 MET A C 1
ATOM 752 O O . MET A 1 106 ? -11.423 -0.649 -11.454 1.00 92.75 106 MET A O 1
ATOM 756 N N . LEU A 1 107 ? -13.611 -0.280 -11.791 1.00 93.38 107 LEU A N 1
ATOM 757 C CA . LEU A 1 107 ? -13.713 -1.170 -12.953 1.00 93.38 107 LEU A CA 1
ATOM 758 C C . LEU A 1 107 ? -12.877 -0.663 -14.131 1.00 93.38 107 LEU A C 1
ATOM 760 O O . LEU A 1 107 ? -12.188 -1.455 -14.774 1.00 93.38 107 LEU A O 1
ATOM 764 N N . VAL A 1 108 ? -12.922 0.642 -14.409 1.00 92.88 108 VAL A N 1
ATOM 765 C CA . VAL A 1 108 ? -12.146 1.260 -15.494 1.00 92.88 108 VAL A CA 1
ATOM 766 C C . VAL A 1 108 ? -10.645 1.197 -15.208 1.00 92.88 108 VAL A C 1
ATOM 768 O O . VAL A 1 108 ? -9.876 0.890 -16.117 1.00 92.88 108 VAL A O 1
ATOM 771 N N . ASP A 1 109 ? -10.225 1.426 -13.965 1.00 91.81 109 ASP A N 1
ATOM 772 C CA . ASP A 1 109 ? -8.821 1.310 -13.560 1.00 91.81 109 ASP A CA 1
ATOM 773 C C . ASP A 1 109 ? -8.291 -0.128 -13.703 1.00 91.81 109 ASP A C 1
ATOM 775 O O . ASP A 1 109 ? -7.281 -0.371 -14.369 1.00 91.81 109 ASP A O 1
ATOM 779 N N . GLY A 1 110 ? -9.032 -1.113 -13.185 1.00 91.31 110 GLY A N 1
ATOM 780 C CA . GLY A 1 110 ? -8.683 -2.526 -13.345 1.00 91.31 110 GLY A CA 1
ATOM 781 C C . GLY A 1 110 ? -8.657 -2.967 -14.813 1.00 91.31 110 GLY A C 1
ATOM 782 O O . GLY A 1 110 ? -7.742 -3.680 -15.236 1.00 91.31 110 GLY A O 1
ATOM 783 N N . ALA A 1 111 ? -9.612 -2.498 -15.624 1.00 92.12 111 ALA A N 1
ATOM 784 C CA . ALA A 1 111 ? -9.606 -2.732 -17.065 1.00 92.12 111 ALA A CA 1
ATOM 785 C C . ALA A 1 111 ? -8.375 -2.100 -17.731 1.00 92.12 111 ALA A C 1
ATOM 787 O O . ALA A 1 111 ? -7.744 -2.748 -18.564 1.00 92.12 111 ALA A O 1
ATOM 788 N N . GLY A 1 112 ? -7.994 -0.882 -17.338 1.00 91.00 112 GLY A N 1
ATOM 789 C CA . GLY A 1 112 ? -6.783 -0.202 -17.800 1.00 91.00 112 GLY A CA 1
ATOM 790 C C . GLY A 1 112 ? -5.512 -0.997 -17.504 1.00 91.00 112 GLY A C 1
ATOM 791 O O . GLY A 1 112 ? -4.683 -1.172 -18.398 1.00 91.00 112 GLY A O 1
ATOM 792 N N . THR A 1 113 ? -5.406 -1.569 -16.303 1.00 90.06 113 THR A N 1
ATOM 793 C CA .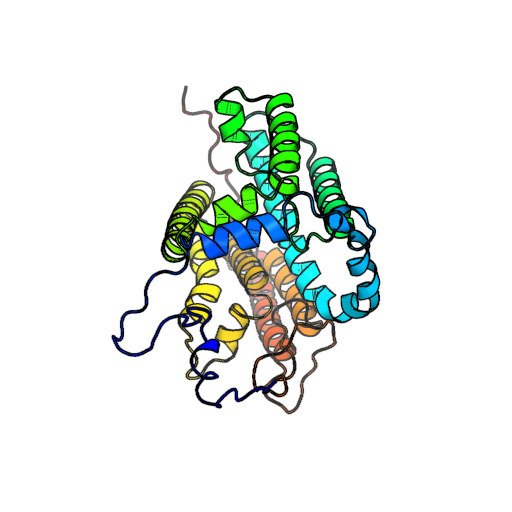 THR A 1 113 ? -4.305 -2.474 -15.940 1.00 90.06 113 THR A CA 1
ATOM 794 C C . THR A 1 113 ? -4.294 -3.722 -16.821 1.00 90.06 113 THR A C 1
ATOM 796 O O . THR A 1 113 ? -3.243 -4.088 -17.343 1.00 90.06 113 THR A O 1
ATOM 799 N N . CYS A 1 114 ? -5.454 -4.345 -17.059 1.00 87.88 114 CYS A N 1
ATOM 800 C CA . CYS A 1 114 ? -5.555 -5.511 -17.943 1.00 87.88 114 CYS A CA 1
ATOM 801 C C . CYS A 1 114 ? -5.142 -5.170 -19.381 1.00 87.88 114 CYS A C 1
ATOM 803 O O . CYS A 1 114 ? -4.382 -5.916 -19.997 1.00 87.88 114 CYS A O 1
ATOM 805 N N . PHE A 1 115 ? -5.599 -4.030 -19.908 1.00 87.94 115 PHE A N 1
ATOM 806 C CA . PHE A 1 115 ? -5.188 -3.550 -21.224 1.00 87.94 115 PHE A CA 1
ATOM 807 C C . PHE A 1 115 ? -3.680 -3.304 -21.275 1.00 87.94 115 PHE A C 1
ATOM 809 O O . PHE A 1 115 ? -3.033 -3.790 -22.195 1.00 87.94 115 PHE A O 1
ATOM 816 N N . GLY A 1 116 ? -3.100 -2.630 -20.280 1.00 86.06 116 GLY A N 1
ATOM 817 C CA . GLY A 1 116 ? -1.654 -2.424 -20.193 1.00 86.06 116 GLY A CA 1
ATOM 818 C C . GLY A 1 116 ? -0.871 -3.739 -20.161 1.00 86.06 116 GLY A C 1
ATOM 819 O O . GLY A 1 116 ? 0.117 -3.877 -20.881 1.00 86.06 116 GLY A O 1
ATOM 820 N N . ALA A 1 117 ? -1.334 -4.723 -19.389 1.00 83.25 117 ALA A N 1
ATOM 821 C CA . ALA A 1 117 ? -0.709 -6.040 -19.290 1.00 83.25 117 ALA A CA 1
ATOM 822 C C . ALA A 1 117 ? -0.726 -6.804 -20.627 1.00 83.25 117 ALA A C 1
ATOM 824 O O . ALA A 1 117 ? 0.267 -7.439 -20.977 1.00 83.25 117 ALA A O 1
ATOM 825 N N . LEU A 1 118 ? -1.803 -6.689 -21.419 1.00 81.62 118 LEU A N 1
ATOM 826 C CA . LEU A 1 118 ? -1.858 -7.251 -22.779 1.00 81.62 118 LEU A CA 1
ATOM 827 C C . LEU A 1 118 ? -0.799 -6.650 -23.710 1.00 81.62 118 LEU A C 1
ATOM 829 O O . LEU A 1 118 ? -0.380 -7.319 -24.652 1.00 81.62 118 LEU A O 1
ATOM 833 N N . PHE A 1 119 ? -0.378 -5.410 -23.443 1.00 79.12 119 PHE A N 1
ATOM 834 C CA . PHE A 1 119 ? 0.700 -4.743 -24.164 1.00 79.12 119 PHE A CA 1
ATOM 835 C C . PHE A 1 119 ? 2.084 -4.902 -23.499 1.00 79.12 119 PHE A C 1
ATOM 837 O O . PHE A 1 119 ? 3.030 -4.210 -23.874 1.00 79.12 119 PHE A O 1
ATOM 844 N N . GLY A 1 120 ? 2.222 -5.813 -22.528 1.00 76.44 120 GLY A N 1
ATOM 845 C CA . GLY A 1 120 ? 3.492 -6.114 -21.862 1.00 76.44 120 GLY A CA 1
ATOM 846 C C . GLY A 1 120 ? 3.862 -5.171 -20.712 1.00 76.44 120 GLY A C 1
ATOM 847 O O . GLY A 1 120 ? 5.006 -5.194 -20.257 1.0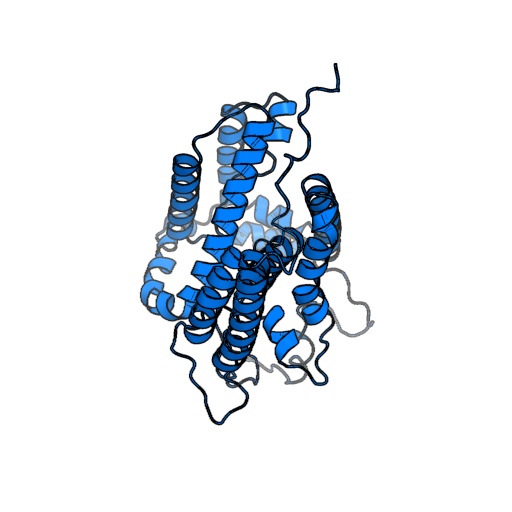0 76.44 120 GLY A O 1
ATOM 848 N N . SER A 1 121 ? 2.931 -4.344 -20.219 1.00 80.31 121 SER A N 1
ATOM 849 C CA . SER A 1 121 ? 3.163 -3.550 -19.006 1.00 80.31 121 SER A CA 1
ATOM 850 C C . SER A 1 121 ? 3.273 -4.460 -17.784 1.00 80.31 121 SER A C 1
ATOM 852 O O . SER A 1 121 ? 2.364 -5.236 -17.498 1.00 80.31 121 SER A O 1
ATOM 854 N N . PHE A 1 122 ? 4.357 -4.313 -17.025 1.00 77.00 122 PHE A N 1
ATOM 855 C CA . PHE A 1 122 ? 4.551 -4.980 -15.733 1.00 77.00 122 PHE A CA 1
ATOM 856 C C . PHE A 1 122 ? 4.108 -4.115 -14.541 1.00 77.00 122 PHE A C 1
ATOM 858 O O . PHE A 1 122 ? 4.126 -4.572 -13.401 1.00 77.00 122 PHE A O 1
ATOM 865 N N . PHE A 1 123 ? 3.698 -2.868 -14.794 1.00 78.94 123 PHE A N 1
ATOM 866 C CA . PHE A 1 123 ? 3.162 -1.963 -13.782 1.00 78.94 123 PHE A CA 1
ATOM 867 C C . PHE A 1 123 ? 1.632 -1.923 -13.827 1.00 78.94 123 PHE A C 1
ATOM 869 O O . PHE A 1 123 ? 1.037 -1.823 -14.905 1.00 78.94 123 PHE A O 1
ATOM 876 N N . SER A 1 124 ? 1.014 -1.948 -12.642 1.00 81.62 124 SER A N 1
ATOM 877 C CA . SER A 1 124 ? -0.415 -1.670 -12.454 1.00 81.62 124 SER A CA 1
ATOM 878 C C . SER A 1 124 ? -0.706 -0.201 -12.743 1.00 81.62 124 SER A C 1
ATOM 880 O O . SER A 1 124 ? 0.080 0.677 -12.383 1.00 81.62 124 SER A O 1
ATOM 882 N N . THR A 1 125 ? -1.862 0.072 -13.342 1.00 85.94 125 THR A N 1
ATOM 883 C CA . THR A 1 125 ? -2.411 1.430 -13.395 1.00 85.94 125 THR A CA 1
ATOM 884 C C . THR A 1 125 ? -3.124 1.756 -12.083 1.00 85.94 125 THR A C 1
ATOM 886 O O . THR A 1 125 ? -3.443 0.855 -11.305 1.00 85.94 125 THR A O 1
ATOM 889 N N . THR A 1 126 ? -3.311 3.050 -11.824 1.00 87.62 126 THR A N 1
ATOM 890 C CA . THR A 1 126 ? -4.178 3.576 -10.764 1.00 87.62 126 THR A CA 1
ATOM 891 C C . THR A 1 126 ? -4.698 4.956 -11.175 1.00 87.62 126 THR A C 1
ATOM 893 O O . THR A 1 126 ? -4.142 5.595 -12.081 1.00 87.62 126 THR A O 1
ATOM 896 N N . VAL A 1 127 ? -5.761 5.435 -10.525 1.00 88.75 127 VAL A N 1
ATOM 897 C CA . VAL A 1 127 ? -6.287 6.789 -10.744 1.00 88.75 127 VAL A CA 1
ATOM 898 C C . VAL A 1 127 ? -5.258 7.838 -10.323 1.00 88.75 127 VAL A C 1
ATOM 900 O O . VAL A 1 127 ? -4.534 7.698 -9.342 1.00 88.75 127 VAL A O 1
ATOM 903 N N . TYR A 1 128 ? -5.183 8.925 -11.086 1.00 85.94 128 TYR A N 1
ATOM 904 C CA . TYR A 1 128 ? -4.187 9.958 -10.851 1.00 85.94 128 TYR A CA 1
ATOM 905 C C . TYR A 1 128 ? -4.524 10.828 -9.629 1.00 85.94 128 TYR A C 1
ATOM 907 O O . TYR A 1 128 ? -5.463 11.626 -9.663 1.00 85.94 128 TYR A O 1
ATOM 915 N N . ILE A 1 129 ? -3.691 10.745 -8.586 1.00 84.88 129 ILE A N 1
ATOM 916 C CA . ILE A 1 129 ? -3.834 11.506 -7.329 1.00 84.88 129 ILE A CA 1
ATOM 917 C C . ILE A 1 129 ? -3.841 13.030 -7.524 1.00 84.88 129 ILE A C 1
ATOM 919 O O . ILE A 1 129 ? -4.449 13.761 -6.750 1.00 84.88 129 ILE A O 1
ATOM 923 N N . GLY A 1 130 ? -3.199 13.540 -8.580 1.00 84.06 130 GLY A N 1
ATOM 924 C CA . GLY A 1 130 ? -3.122 14.976 -8.859 1.00 84.06 130 GLY A CA 1
ATOM 9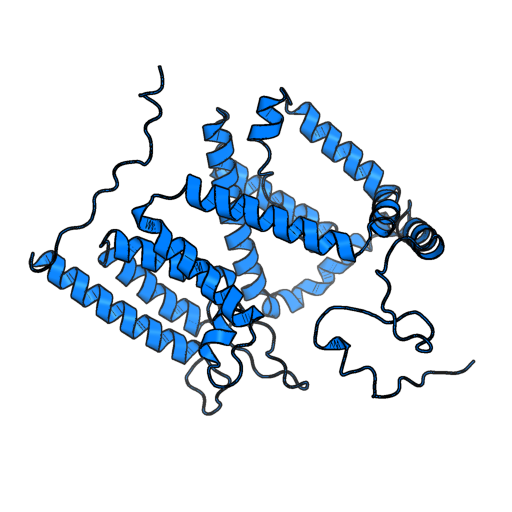25 C C . GLY A 1 130 ? -4.370 15.568 -9.527 1.00 84.06 130 GLY A C 1
ATOM 926 O O . GLY A 1 130 ? -4.325 16.725 -9.952 1.00 84.06 130 GLY A O 1
ATOM 927 N N . HIS A 1 131 ? -5.479 14.822 -9.637 1.00 87.81 131 HIS A N 1
ATOM 928 C CA . HIS A 1 131 ? -6.743 15.332 -10.192 1.00 87.81 131 HIS A CA 1
ATOM 929 C C . HIS A 1 131 ? -7.203 16.658 -9.549 1.00 87.81 131 HIS A C 1
ATOM 931 O O . HIS A 1 131 ? -7.447 17.606 -10.303 1.00 87.81 131 HIS A O 1
ATOM 937 N N . PRO A 1 132 ? -7.236 16.816 -8.205 1.00 86.25 132 PRO A N 1
ATOM 938 C CA . PRO A 1 132 ? -7.609 18.083 -7.568 1.00 86.25 132 PRO A CA 1
ATOM 939 C C . PRO A 1 132 ? -6.725 19.262 -7.989 1.00 86.25 132 PRO A C 1
ATOM 941 O O . PRO A 1 132 ? -7.222 20.365 -8.220 1.00 86.25 132 PRO A O 1
ATOM 944 N N . ILE A 1 133 ? -5.418 19.025 -8.145 1.00 85.94 133 ILE A N 1
ATOM 945 C CA . ILE A 1 133 ? -4.440 20.050 -8.530 1.00 85.94 133 ILE A CA 1
ATOM 946 C C . ILE A 1 133 ? -4.687 20.494 -9.973 1.00 85.94 133 ILE A C 1
ATOM 948 O O . ILE A 1 133 ? -4.788 21.689 -10.252 1.00 85.94 133 ILE A O 1
ATOM 952 N N . HIS A 1 134 ? -4.833 19.547 -10.901 1.00 85.75 134 HIS A N 1
ATOM 953 C CA . HIS A 1 134 ? -5.137 19.867 -12.296 1.00 85.75 134 HIS A CA 1
ATOM 954 C C . HIS A 1 134 ? -6.472 20.593 -12.436 1.00 85.75 134 HIS A C 1
ATOM 956 O O . HIS A 1 134 ? -6.570 21.562 -13.193 1.00 85.75 134 HIS A O 1
ATOM 962 N N . LYS A 1 135 ? -7.481 20.176 -11.669 1.00 86.38 135 LYS A N 1
ATOM 963 C CA . LYS A 1 135 ? -8.779 20.846 -11.645 1.00 86.38 135 LYS A CA 1
ATOM 964 C C . LYS A 1 135 ? -8.665 22.288 -11.150 1.00 86.38 135 LYS A C 1
ATOM 966 O O . LYS A 1 135 ? -9.225 23.181 -11.783 1.00 86.38 135 LYS A O 1
ATOM 971 N N . ALA A 1 136 ? -7.907 22.536 -10.080 1.00 86.00 136 ALA A N 1
ATOM 972 C CA . ALA A 1 136 ? -7.661 23.885 -9.566 1.00 86.00 136 ALA A CA 1
ATOM 973 C C . ALA A 1 136 ? -6.955 24.791 -10.595 1.00 86.00 136 ALA A C 1
ATOM 975 O O . ALA A 1 136 ? -7.220 25.990 -10.650 1.00 86.00 136 ALA A O 1
ATOM 976 N N . LEU A 1 137 ? -6.120 24.214 -11.467 1.00 88.50 137 LEU A N 1
ATOM 977 C CA . LEU A 1 137 ? -5.491 24.905 -12.601 1.00 88.50 137 LEU A CA 1
ATOM 978 C C . LEU A 1 137 ? -6.435 25.116 -13.803 1.00 88.50 137 LEU A C 1
ATOM 980 O O . LEU A 1 137 ? -6.020 25.652 -14.830 1.00 88.50 137 LEU A O 1
ATOM 984 N N . GLY A 1 138 ? -7.699 24.697 -13.705 1.00 87.75 138 GLY A N 1
ATOM 985 C CA . GLY A 1 138 ? -8.691 24.813 -14.774 1.00 87.75 138 GLY A CA 1
ATOM 986 C C . GLY A 1 138 ? -8.584 23.733 -15.855 1.00 87.75 138 GLY A C 1
ATOM 987 O O . GLY A 1 138 ? -9.210 23.867 -16.912 1.00 87.75 138 GLY A O 1
ATOM 988 N N . ALA A 1 139 ? -7.817 22.662 -15.619 1.00 87.50 139 ALA A N 1
ATOM 989 C CA . ALA A 1 139 ? -7.735 21.544 -16.549 1.00 87.50 139 ALA A CA 1
ATOM 990 C C . ALA A 1 139 ? -9.092 20.833 -16.669 1.00 87.50 139 ALA A C 1
ATOM 992 O O . ALA A 1 139 ? -9.843 20.678 -15.707 1.00 87.50 139 ALA A O 1
ATOM 993 N N . ARG A 1 140 ? -9.408 20.386 -17.884 1.00 85.81 140 ARG A N 1
ATOM 994 C CA . ARG A 1 140 ? -10.635 19.643 -18.210 1.00 85.81 140 ARG A CA 1
ATOM 995 C C . ARG A 1 140 ? -10.272 18.311 -18.860 1.00 85.81 140 ARG A C 1
ATOM 997 O O . ARG A 1 140 ? -9.109 18.057 -19.141 1.00 85.81 140 ARG A O 1
ATOM 1004 N N . ARG A 1 141 ? -11.272 17.493 -19.198 1.00 84.44 141 ARG A N 1
ATOM 1005 C CA . ARG A 1 141 ? -11.094 16.164 -19.827 1.00 84.44 141 ARG A CA 1
ATOM 1006 C C . ARG A 1 141 ? -10.131 16.146 -21.026 1.00 84.44 141 ARG A C 1
ATOM 1008 O O . ARG A 1 141 ? -9.381 15.193 -21.193 1.00 84.44 141 ARG A O 1
ATOM 1015 N N . GLY A 1 142 ? -10.118 17.209 -21.837 1.00 87.44 142 GLY A N 1
ATOM 1016 C CA . GLY A 1 142 ? -9.205 17.331 -22.979 1.00 87.44 142 GLY A CA 1
ATOM 1017 C C . GLY A 1 142 ? -7.724 17.383 -22.588 1.00 87.44 142 GLY A C 1
ATOM 1018 O O . GLY A 1 142 ? -6.898 16.863 -23.325 1.00 87.44 142 GLY A O 1
ATOM 1019 N N . TYR A 1 143 ? -7.391 17.937 -21.418 1.00 88.69 143 TYR A N 1
ATOM 1020 C CA . TYR A 1 143 ? -6.020 17.966 -20.902 1.00 88.69 143 TYR A CA 1
ATOM 1021 C C . TYR A 1 143 ? -5.490 16.548 -20.662 1.00 88.69 143 TYR A C 1
ATOM 1023 O O . TYR A 1 143 ? -4.421 16.201 -21.156 1.00 88.69 143 TYR A O 1
ATOM 1031 N N . SER A 1 144 ? -6.277 15.695 -19.998 1.00 86.06 144 SER A N 1
ATOM 1032 C CA . SER A 1 144 ? -5.904 14.298 -19.747 1.00 86.06 144 SER A CA 1
ATOM 1033 C C . SER A 1 144 ? -5.755 13.496 -21.043 1.00 86.06 144 SER A C 1
ATOM 1035 O O . SER A 1 144 ? -4.803 12.732 -21.182 1.00 86.06 144 SER A O 1
ATOM 1037 N N . LEU A 1 145 ? -6.653 13.703 -22.017 1.00 89.62 145 LEU A N 1
ATOM 1038 C CA . LEU A 1 145 ? -6.579 13.029 -23.318 1.00 89.62 145 LEU A CA 1
ATOM 1039 C C . LEU A 1 145 ? -5.330 13.447 -24.107 1.00 89.62 145 LEU A C 1
ATOM 1041 O O . LEU A 1 145 ? -4.619 12.595 -24.634 1.00 89.62 145 LEU A O 1
ATOM 1045 N N . ILE A 1 146 ? -5.054 14.753 -24.171 1.00 92.75 146 ILE A N 1
ATOM 1046 C CA . ILE A 1 146 ? -3.878 15.286 -24.865 1.00 92.75 146 ILE A CA 1
ATOM 1047 C C . ILE A 1 146 ? -2.601 14.778 -24.198 1.00 92.75 146 ILE A C 1
ATOM 1049 O O . ILE A 1 146 ? -1.707 14.330 -24.907 1.00 92.75 146 ILE A O 1
ATOM 1053 N N . ASN A 1 147 ? -2.530 14.771 -22.864 1.00 90.00 147 ASN A N 1
ATOM 1054 C CA . ASN A 1 147 ? -1.387 14.204 -22.151 1.00 90.00 147 ASN A CA 1
ATOM 1055 C C . ASN A 1 147 ? -1.175 12.731 -22.510 1.00 90.00 147 ASN A C 1
ATOM 1057 O O . ASN A 1 147 ? -0.056 12.356 -22.840 1.00 90.00 147 ASN A O 1
ATOM 1061 N N . GLY A 1 148 ? -2.232 11.912 -22.521 1.00 88.94 148 GLY A N 1
ATOM 1062 C CA . GLY A 1 148 ? -2.133 10.507 -22.926 1.00 88.94 148 GLY A CA 1
ATOM 1063 C C . GLY A 1 148 ? -1.585 10.333 -24.347 1.00 88.94 148 GLY A C 1
ATOM 1064 O O . GLY A 1 148 ? -0.668 9.543 -24.563 1.00 88.94 148 GLY A O 1
ATOM 1065 N N . ILE A 1 149 ? -2.084 11.119 -25.308 1.00 92.06 149 ILE A N 1
ATOM 1066 C CA . ILE A 1 149 ? -1.609 11.093 -26.703 1.00 92.06 149 ILE A CA 1
ATOM 1067 C C . ILE A 1 149 ? -0.150 11.562 -26.803 1.00 92.06 149 ILE A C 1
ATOM 1069 O O . ILE A 1 149 ? 0.650 10.947 -27.507 1.00 92.06 149 ILE A O 1
ATOM 1073 N N . LEU A 1 150 ? 0.215 12.633 -26.097 1.00 92.00 150 LEU A N 1
ATOM 1074 C CA . LEU A 1 150 ? 1.582 13.152 -26.088 1.00 92.00 150 LEU A CA 1
ATOM 1075 C C . LEU A 1 150 ? 2.556 12.144 -25.479 1.00 92.00 150 LEU A C 1
ATOM 1077 O O . LEU A 1 150 ? 3.602 11.902 -26.074 1.00 92.00 150 LEU A O 1
ATOM 1081 N N . TYR A 1 151 ? 2.205 11.517 -24.352 1.00 89.56 151 TYR A N 1
ATOM 1082 C CA . TYR A 1 151 ? 3.018 10.458 -23.754 1.00 89.56 151 TYR A CA 1
ATOM 1083 C C . TYR A 1 151 ? 3.155 9.259 -24.685 1.00 89.56 151 TYR A C 1
ATOM 1085 O O . TYR A 1 151 ? 4.257 8.746 -24.839 1.00 89.56 151 TYR A O 1
ATOM 1093 N N . PHE A 1 152 ? 2.082 8.851 -25.361 1.00 87.75 152 PHE A N 1
ATOM 1094 C CA . PHE A 1 152 ? 2.138 7.769 -26.341 1.00 87.75 152 PHE A CA 1
ATOM 1095 C C . PHE A 1 152 ? 3.134 8.066 -27.475 1.00 87.75 152 PHE A C 1
ATOM 1097 O O . PHE A 1 152 ? 3.992 7.237 -27.777 1.00 87.75 152 PHE A O 1
ATOM 1104 N N . ILE A 1 153 ? 3.090 9.273 -28.052 1.00 89.19 153 ILE A N 1
ATOM 1105 C CA . ILE A 1 153 ? 4.040 9.707 -29.092 1.00 89.19 153 ILE A CA 1
ATOM 1106 C C . ILE A 1 153 ? 5.471 9.791 -28.531 1.00 89.19 153 ILE A C 1
ATOM 1108 O O . ILE A 1 153 ? 6.427 9.349 -29.173 1.00 89.19 153 ILE A O 1
ATOM 1112 N N . LEU A 1 154 ? 5.632 10.340 -27.326 1.00 88.94 154 LEU A N 1
ATOM 1113 C CA . LEU A 1 154 ? 6.930 10.514 -26.672 1.00 88.94 154 LEU A CA 1
ATOM 1114 C C . LEU A 1 154 ? 7.597 9.173 -26.321 1.00 88.94 154 LEU A C 1
ATOM 1116 O O . LEU A 1 154 ? 8.816 9.044 -26.425 1.00 88.94 154 LEU A O 1
ATOM 1120 N N . LEU A 1 155 ? 6.804 8.178 -25.923 1.00 86.75 155 LEU A N 1
ATOM 1121 C CA . LEU A 1 155 ? 7.281 6.841 -25.580 1.00 86.75 155 LEU A CA 1
ATOM 1122 C C . LEU A 1 155 ? 7.622 6.034 -26.837 1.00 86.75 155 LEU A C 1
ATOM 1124 O O . LEU A 1 155 ? 8.704 5.459 -26.899 1.00 86.75 155 LEU A O 1
ATOM 1128 N N . ILE A 1 156 ? 6.770 6.054 -27.872 1.00 83.94 156 ILE A N 1
ATOM 1129 C CA . ILE A 1 156 ? 7.045 5.357 -29.146 1.00 83.94 156 ILE A CA 1
ATOM 1130 C C . ILE A 1 156 ? 8.259 5.939 -29.872 1.00 83.94 156 ILE A C 1
ATOM 1132 O O . ILE A 1 156 ? 9.012 5.212 -30.519 1.00 83.94 156 ILE A O 1
ATOM 1136 N N . SER A 1 157 ? 8.470 7.250 -29.767 1.00 86.06 157 SER A N 1
ATOM 1137 C CA . SER A 1 157 ? 9.648 7.883 -30.360 1.00 86.06 157 SER A CA 1
ATOM 1138 C C . SER A 1 157 ? 10.958 7.544 -29.643 1.00 86.06 157 SER A C 1
ATOM 1140 O O . SER A 1 157 ? 12.011 7.927 -30.138 1.00 86.06 157 SER A O 1
ATOM 1142 N N . GLY A 1 158 ? 10.931 6.857 -28.492 1.00 82.69 158 GLY A N 1
ATOM 1143 C CA . GLY A 1 158 ? 12.127 6.548 -27.696 1.00 82.69 158 GLY A CA 1
ATOM 1144 C C . GLY A 1 158 ? 12.740 7.765 -26.991 1.00 82.69 158 GLY A C 1
ATOM 1145 O O . GLY A 1 158 ? 13.704 7.629 -26.238 1.00 82.69 158 GLY A O 1
ATOM 1146 N N . LEU A 1 159 ? 12.165 8.959 -27.182 1.00 85.44 159 LEU A N 1
ATOM 1147 C CA . LEU A 1 159 ? 12.683 10.206 -26.626 1.00 85.44 159 LEU A CA 1
ATOM 1148 C C . LEU A 1 159 ? 12.598 10.222 -25.098 1.00 85.44 159 LEU A C 1
ATOM 1150 O O . LEU A 1 159 ? 13.497 10.732 -24.437 1.00 85.44 159 LEU A O 1
ATOM 1154 N N . PHE A 1 160 ? 11.550 9.627 -24.525 1.00 85.38 160 PHE A N 1
ATOM 1155 C CA . PHE A 1 160 ? 11.438 9.508 -23.072 1.00 85.38 160 PHE A CA 1
ATOM 1156 C C . PHE A 1 160 ? 12.576 8.673 -22.465 1.00 85.38 160 PHE A C 1
ATOM 1158 O O . PHE A 1 160 ? 13.149 9.079 -21.460 1.00 85.38 160 PHE A O 1
ATOM 1165 N N . ALA A 1 161 ? 12.939 7.546 -23.091 1.00 81.94 161 ALA A N 1
ATOM 1166 C CA . ALA A 1 161 ? 14.047 6.704 -22.636 1.00 81.94 161 ALA A CA 1
ATOM 1167 C C . ALA A 1 161 ? 15.387 7.452 -22.719 1.00 81.94 161 ALA A C 1
ATOM 1169 O O . ALA A 1 161 ? 16.178 7.413 -21.781 1.00 81.94 161 ALA A O 1
ATOM 1170 N N . ALA A 1 162 ? 15.597 8.216 -23.795 1.00 81.19 162 ALA A N 1
ATOM 1171 C CA . ALA A 1 162 ? 16.766 9.077 -23.940 1.00 81.19 162 ALA A CA 1
ATOM 1172 C C . ALA A 1 162 ? 16.836 10.162 -22.847 1.00 81.19 162 ALA A C 1
ATOM 1174 O O . ALA A 1 162 ? 17.900 10.388 -22.277 1.00 81.19 162 ALA A O 1
ATOM 1175 N N . ILE A 1 163 ? 15.709 10.809 -22.520 1.00 83.56 163 ILE A N 1
ATOM 1176 C CA . ILE A 1 163 ? 15.632 11.803 -21.434 1.00 83.56 163 ILE A CA 1
ATOM 1177 C C . ILE A 1 163 ? 15.875 11.147 -20.069 1.00 83.56 163 ILE A C 1
ATOM 1179 O O . ILE A 1 163 ? 16.537 11.744 -19.224 1.00 83.56 163 ILE A O 1
ATOM 1183 N N . TYR A 1 164 ? 15.369 9.934 -19.843 1.00 81.44 164 TYR A N 1
ATOM 1184 C CA . TYR A 1 164 ? 15.562 9.210 -18.586 1.00 81.44 164 TYR A CA 1
ATOM 1185 C C . TYR A 1 164 ? 17.049 8.953 -18.296 1.00 81.44 164 TYR A C 1
ATOM 1187 O O . TYR A 1 164 ? 17.499 9.215 -17.184 1.00 81.44 164 TYR A O 1
ATOM 1195 N N . GLU A 1 165 ? 17.836 8.570 -19.305 1.00 79.44 165 GLU A N 1
ATOM 1196 C CA . GLU A 1 165 ? 19.297 8.393 -19.184 1.00 79.44 165 GLU A CA 1
ATOM 1197 C C . GLU A 1 165 ? 20.064 9.704 -18.903 1.00 79.44 165 GLU A C 1
ATOM 1199 O O . GLU A 1 165 ? 21.219 9.691 -18.460 1.00 79.44 165 GLU A O 1
ATOM 1204 N N . MET A 1 166 ? 19.434 10.866 -19.126 1.00 78.12 166 MET A N 1
ATOM 1205 C CA . MET A 1 166 ? 19.999 12.164 -18.736 1.00 78.12 166 MET A CA 1
ATOM 1206 C C . MET A 1 166 ? 19.823 12.464 -17.244 1.00 78.12 166 MET A C 1
ATOM 1208 O O . MET A 1 166 ? 20.485 13.370 -16.734 1.00 78.12 166 MET A O 1
ATOM 1212 N N . ILE A 1 167 ? 18.933 11.759 -16.539 1.00 79.00 167 ILE A N 1
ATOM 1213 C CA . ILE A 1 167 ? 18.669 11.997 -15.119 1.00 79.00 167 ILE A CA 1
ATOM 1214 C C . ILE A 1 167 ? 19.767 11.306 -14.297 1.00 79.00 167 ILE A C 1
ATOM 1216 O O . ILE A 1 167 ? 19.914 10.088 -14.384 1.00 79.00 167 ILE A O 1
ATOM 1220 N N . PRO A 1 168 ? 20.529 12.038 -13.460 1.00 76.00 168 PRO A N 1
ATOM 1221 C CA . PRO A 1 168 ? 21.529 11.419 -12.598 1.00 76.00 168 PRO A CA 1
ATOM 1222 C C . PRO A 1 168 ? 20.871 10.447 -11.615 1.00 76.00 168 PRO A C 1
ATOM 1224 O O . PRO A 1 168 ? 19.956 10.836 -10.882 1.00 76.00 168 PRO A O 1
ATOM 1227 N N . GLU A 1 169 ? 21.373 9.215 -11.517 1.00 71.44 169 GLU A N 1
ATOM 1228 C CA . GLU A 1 169 ? 20.775 8.195 -10.640 1.00 71.44 169 GLU A CA 1
ATOM 1229 C C . GLU A 1 169 ? 20.749 8.635 -9.166 1.00 71.44 169 GLU A C 1
ATOM 1231 O O . GLU A 1 169 ? 19.783 8.388 -8.441 1.00 71.44 169 GLU A O 1
ATOM 1236 N N . CYS A 1 170 ? 21.766 9.385 -8.735 1.00 69.62 170 CYS A N 1
ATOM 1237 C CA . CYS A 1 170 ? 21.847 9.953 -7.389 1.00 69.62 170 CYS A CA 1
ATOM 1238 C C . CYS A 1 170 ? 20.716 10.949 -7.066 1.00 69.62 170 CYS A C 1
ATOM 1240 O O . CYS A 1 170 ? 20.361 11.112 -5.898 1.00 69.62 170 CYS A O 1
ATOM 1242 N N . ALA A 1 171 ? 20.134 11.614 -8.071 1.00 78.31 171 ALA A N 1
ATOM 1243 C CA . ALA A 1 171 ? 19.033 12.560 -7.874 1.00 78.31 171 ALA A CA 1
ATOM 1244 C C . ALA A 1 171 ? 17.678 11.852 -7.697 1.00 78.31 171 ALA A C 1
ATOM 1246 O O . ALA A 1 171 ? 16.794 12.374 -7.014 1.00 78.31 171 ALA A O 1
ATOM 1247 N N . ASN A 1 172 ? 17.524 10.646 -8.253 1.00 74.50 172 ASN A N 1
ATOM 1248 C CA . ASN A 1 172 ? 16.280 9.880 -8.182 1.00 74.50 172 ASN A CA 1
ATOM 1249 C C . ASN A 1 172 ? 15.921 9.485 -6.732 1.00 74.50 172 ASN A C 1
ATOM 1251 O O . ASN A 1 172 ? 14.773 9.575 -6.306 1.00 74.50 172 ASN A O 1
ATOM 1255 N N . GLY A 1 173 ? 16.919 9.136 -5.914 1.00 75.62 173 GLY A N 1
ATOM 1256 C CA . GLY A 1 173 ? 16.684 8.845 -4.495 1.00 75.62 173 GLY A CA 1
ATOM 1257 C C . GLY A 1 173 ? 16.147 10.053 -3.715 1.00 75.62 173 GLY A C 1
ATOM 1258 O O . GLY A 1 173 ? 15.244 9.915 -2.891 1.00 75.62 173 GLY A O 1
ATOM 1259 N N . ALA A 1 174 ? 16.657 11.255 -4.002 1.00 81.19 174 ALA A N 1
ATOM 1260 C CA . ALA A 1 174 ? 16.274 12.472 -3.286 1.00 81.19 174 ALA A CA 1
ATOM 1261 C C . ALA A 1 174 ? 14.814 12.879 -3.546 1.00 81.19 174 ALA A C 1
ATOM 1263 O O . ALA A 1 174 ? 14.121 13.300 -2.616 1.00 81.19 174 ALA A O 1
ATOM 1264 N N . ILE A 1 175 ? 14.322 12.718 -4.782 1.00 85.12 175 ILE A N 1
ATOM 1265 C CA . ILE A 1 175 ? 12.921 13.029 -5.096 1.00 85.12 175 ILE A CA 1
ATOM 1266 C C . ILE A 1 175 ? 11.958 12.072 -4.383 1.00 85.12 175 ILE A C 1
ATOM 1268 O O . ILE A 1 175 ? 10.936 12.525 -3.873 1.00 85.12 175 ILE A O 1
ATOM 1272 N N . LEU A 1 176 ? 12.307 10.788 -4.243 1.00 82.62 176 LEU A N 1
ATOM 1273 C CA . LEU A 1 176 ? 11.487 9.821 -3.503 1.00 82.62 176 LEU A CA 1
ATOM 1274 C C . LEU A 1 176 ? 11.400 10.153 -2.008 1.00 82.62 176 LEU A C 1
ATOM 1276 O O . LEU A 1 176 ? 10.324 10.039 -1.424 1.00 82.62 176 LEU A O 1
ATOM 1280 N N . VAL A 1 177 ? 12.492 10.624 -1.394 1.00 84.56 177 VAL A N 1
ATOM 1281 C CA . VAL A 1 177 ? 12.480 11.096 0.005 1.00 84.56 177 VAL A CA 1
ATOM 1282 C C . VAL A 1 177 ? 11.542 12.292 0.166 1.00 84.56 177 VAL A C 1
ATOM 1284 O O . VAL A 1 177 ? 10.742 12.334 1.102 1.00 84.56 177 VAL A O 1
ATOM 1287 N N . PHE A 1 178 ? 11.605 13.250 -0.760 1.00 86.38 178 PHE A N 1
ATOM 1288 C CA . PHE A 1 178 ? 10.732 14.421 -0.736 1.00 86.38 178 PHE A CA 1
ATOM 1289 C C . PHE A 1 178 ? 9.254 14.046 -0.913 1.00 86.38 178 PHE A C 1
ATOM 1291 O O . PHE A 1 178 ? 8.407 14.501 -0.144 1.00 86.38 178 PHE A O 1
ATOM 1298 N N . VAL A 1 179 ? 8.941 13.175 -1.876 1.00 85.38 179 VAL A N 1
ATOM 1299 C CA . VAL A 1 179 ? 7.576 12.673 -2.095 1.00 85.38 179 VAL A CA 1
ATOM 1300 C C . VAL A 1 179 ? 7.077 11.903 -0.870 1.00 85.38 179 VAL A C 1
ATOM 1302 O O . VAL A 1 179 ? 5.957 12.142 -0.425 1.00 85.38 179 VAL A O 1
ATOM 1305 N N . GLY A 1 180 ? 7.910 11.052 -0.264 1.00 85.94 180 GLY A N 1
ATOM 1306 C CA . GLY A 1 180 ? 7.570 10.330 0.964 1.00 85.94 180 GLY A CA 1
ATOM 1307 C C . GLY A 1 180 ? 7.245 11.261 2.136 1.00 85.94 180 GLY A C 1
ATOM 1308 O O . GLY A 1 180 ? 6.277 11.023 2.855 1.00 85.94 180 GLY A O 1
ATOM 1309 N N . LEU A 1 181 ? 7.987 12.363 2.294 1.00 88.88 181 LEU A N 1
ATOM 1310 C CA . LEU A 1 181 ? 7.697 13.380 3.311 1.00 88.88 181 LEU A CA 1
ATOM 1311 C C . LEU A 1 181 ? 6.359 14.088 3.051 1.00 88.88 181 LEU A C 1
ATOM 1313 O O . LEU A 1 181 ? 5.588 14.304 3.988 1.00 88.88 181 LEU A O 1
ATOM 1317 N N . LEU A 1 182 ? 6.071 14.441 1.795 1.00 86.56 182 LEU A N 1
ATOM 1318 C CA . LEU A 1 182 ? 4.805 15.076 1.422 1.00 86.56 182 LEU A CA 1
ATOM 1319 C C . LEU A 1 182 ? 3.605 14.153 1.652 1.00 86.56 182 LEU A C 1
ATOM 1321 O O . LEU A 1 182 ? 2.607 14.607 2.214 1.00 86.56 182 LEU A O 1
ATOM 1325 N N . LEU A 1 183 ? 3.721 12.878 1.270 1.00 84.75 183 LEU A N 1
ATOM 1326 C CA . LEU A 1 183 ? 2.696 11.861 1.519 1.00 84.75 183 LEU A CA 1
ATOM 1327 C C . LEU A 1 183 ? 2.519 11.606 3.018 1.00 84.75 183 LEU A C 1
ATOM 1329 O O . LEU A 1 183 ? 1.392 11.516 3.492 1.00 84.75 183 LEU A O 1
ATOM 1333 N N . GLY A 1 184 ? 3.616 11.560 3.780 1.00 88.38 184 GLY A N 1
ATOM 1334 C CA . GLY A 1 184 ? 3.569 11.442 5.235 1.00 88.38 184 GLY A CA 1
ATOM 1335 C C . GLY A 1 184 ? 2.808 12.602 5.873 1.00 88.38 184 GLY A C 1
ATOM 1336 O O . GLY A 1 184 ? 1.895 12.377 6.662 1.00 88.38 184 GLY A O 1
ATOM 1337 N N . ARG A 1 185 ? 3.121 13.845 5.484 1.00 89.06 185 ARG A N 1
ATOM 1338 C CA . ARG A 1 185 ? 2.386 15.036 5.938 1.00 89.06 185 ARG A CA 1
ATOM 1339 C C . ARG A 1 185 ? 0.896 14.938 5.600 1.00 89.06 185 ARG A C 1
ATOM 1341 O O . ARG A 1 185 ? 0.076 15.154 6.485 1.00 89.06 185 ARG A O 1
ATOM 1348 N N . GLN A 1 186 ? 0.556 14.595 4.357 1.00 84.81 186 GLN A N 1
ATOM 1349 C CA . GLN A 1 186 ? -0.836 14.454 3.922 1.00 84.81 186 GLN A CA 1
ATOM 1350 C C . GLN A 1 186 ? -1.577 13.385 4.737 1.00 84.81 186 GLN A C 1
ATOM 1352 O O . GLN A 1 186 ? -2.683 13.636 5.207 1.00 84.81 186 GLN A O 1
ATOM 1357 N N . ALA A 1 187 ? -0.942 12.238 4.992 1.00 85.12 187 ALA A N 1
ATOM 1358 C CA . ALA A 1 187 ? -1.528 11.177 5.805 1.00 85.12 187 ALA A CA 1
ATOM 1359 C C . ALA A 1 187 ? -1.861 11.655 7.230 1.00 85.12 187 ALA A C 1
ATOM 1361 O O . ALA A 1 187 ? -2.918 11.310 7.755 1.00 85.12 187 ALA A O 1
ATOM 1362 N N . PHE A 1 188 ? -1.004 12.475 7.852 1.00 89.44 188 PHE A N 1
ATOM 1363 C CA . PHE A 1 188 ? -1.302 13.075 9.158 1.00 89.44 188 PHE A CA 1
ATOM 1364 C C . PHE A 1 188 ? -2.418 14.123 9.096 1.00 89.44 188 PHE A C 1
ATOM 1366 O O . PHE A 1 188 ? -3.211 14.193 10.027 1.00 89.44 188 PHE A O 1
ATOM 1373 N N . GLU A 1 189 ? -2.496 14.921 8.031 1.00 86.94 189 GLU A N 1
ATOM 1374 C CA . GLU A 1 189 ? -3.530 15.956 7.871 1.00 86.94 189 GLU A CA 1
ATOM 1375 C C . GLU A 1 189 ? -4.931 15.372 7.652 1.00 86.94 189 GLU A C 1
ATOM 1377 O O . GLU A 1 189 ? -5.911 15.922 8.152 1.00 86.94 189 GLU A O 1
ATOM 1382 N N . GLU A 1 190 ? -5.028 14.251 6.939 1.00 83.75 190 GLU A N 1
ATOM 1383 C CA . GLU A 1 190 ? -6.299 13.570 6.660 1.00 83.75 190 GLU A CA 1
ATOM 1384 C C . GLU A 1 190 ? -6.751 12.655 7.812 1.00 83.75 190 GLU A C 1
ATOM 1386 O O . GLU A 1 190 ? -7.922 12.281 7.905 1.00 83.75 190 GLU A O 1
ATOM 1391 N N . THR A 1 191 ? -5.842 12.306 8.725 1.00 87.19 191 THR A N 1
ATOM 1392 C CA . THR A 1 191 ? -6.117 11.373 9.821 1.00 87.19 191 THR A CA 1
ATOM 1393 C C . THR A 1 191 ? -6.490 12.101 11.111 1.00 87.19 191 THR A C 1
ATOM 1395 O O . THR A 1 191 ? -5.980 13.170 11.436 1.00 87.19 191 THR A O 1
ATOM 1398 N N . LYS A 1 192 ? -7.369 11.500 11.919 1.00 86.94 192 LYS A N 1
ATOM 1399 C CA . LYS A 1 192 ? -7.723 12.044 13.238 1.00 86.94 192 LYS A CA 1
ATOM 1400 C C . LYS A 1 192 ? -6.502 12.048 14.173 1.00 86.94 192 LYS A C 1
ATOM 1402 O O . LYS A 1 192 ? -5.794 11.042 14.229 1.00 86.94 192 LYS A O 1
ATOM 1407 N N . PRO A 1 193 ? -6.316 13.082 15.020 1.00 89.06 193 PRO A N 1
ATOM 1408 C CA . PRO A 1 193 ? -5.208 13.127 15.979 1.00 89.06 193 PRO A CA 1
ATOM 1409 C C . PRO A 1 193 ? -5.120 11.923 16.924 1.00 89.06 193 PRO A C 1
ATOM 1411 O O . PRO A 1 193 ? -4.029 11.526 17.327 1.00 89.06 193 PRO A O 1
ATOM 1414 N N . SER A 1 194 ? -6.258 11.304 17.254 1.00 89.06 194 SER A N 1
ATOM 1415 C CA . SER A 1 194 ? -6.313 10.077 18.057 1.00 89.06 194 SER A CA 1
ATOM 1416 C C . SER A 1 194 ? -5.641 8.880 17.381 1.00 89.06 194 SER A C 1
ATOM 1418 O O . SER A 1 194 ? -5.135 8.005 18.078 1.00 89.06 194 SER A O 1
ATOM 1420 N N . HIS A 1 195 ? -5.611 8.835 16.046 1.00 92.06 195 HIS A N 1
ATOM 1421 C CA . HIS A 1 195 ? -5.058 7.731 15.254 1.00 92.06 195 HIS A CA 1
ATOM 1422 C C . HIS A 1 195 ? -3.595 7.941 14.836 1.00 92.06 195 HIS A C 1
ATOM 1424 O O . HIS A 1 195 ? -2.998 7.037 14.255 1.00 92.06 195 HIS A O 1
ATOM 1430 N N . TYR A 1 196 ? -2.963 9.068 15.184 1.00 91.00 196 TYR A N 1
ATOM 1431 C CA . TYR A 1 196 ? -1.544 9.317 14.881 1.00 91.00 196 TYR A CA 1
ATOM 1432 C C . TYR A 1 196 ? -0.588 8.205 15.355 1.00 91.00 196 TYR A C 1
ATOM 1434 O O . TYR A 1 196 ? 0.325 7.859 14.602 1.00 91.00 196 TYR A O 1
ATOM 1442 N N . PRO A 1 197 ? -0.778 7.579 16.537 1.00 90.25 197 PRO A N 1
ATOM 1443 C CA . PRO A 1 197 ? 0.057 6.449 16.938 1.00 90.25 197 PRO A CA 1
ATOM 1444 C C . PRO A 1 197 ? -0.059 5.244 15.992 1.00 90.25 197 PRO A C 1
ATOM 1446 O O . PRO A 1 197 ? 0.939 4.570 15.747 1.00 90.25 197 PRO A O 1
ATOM 1449 N N . ALA A 1 198 ? -1.246 4.989 15.428 1.00 90.81 198 ALA A N 1
ATOM 1450 C CA . ALA A 1 198 ? -1.468 3.891 14.484 1.00 90.81 198 ALA A CA 1
ATOM 1451 C C . ALA A 1 198 ? -0.788 4.150 13.128 1.00 90.81 198 ALA A C 1
ATOM 1453 O O . ALA A 1 198 ? -0.250 3.218 12.525 1.00 90.81 198 ALA A O 1
ATOM 1454 N N . LEU A 1 199 ? -0.749 5.412 12.680 1.00 88.75 199 LEU A N 1
ATOM 1455 C CA . LEU A 1 199 ? 0.016 5.816 11.495 1.00 88.75 199 LEU A CA 1
ATOM 1456 C C . LEU A 1 199 ? 1.516 5.597 11.688 1.00 88.75 199 LEU A C 1
ATOM 1458 O O . LEU A 1 199 ? 2.167 5.004 10.830 1.00 88.75 199 LEU A O 1
ATOM 1462 N N . LEU A 1 200 ? 2.066 6.038 12.822 1.00 88.62 200 LEU A N 1
ATOM 1463 C CA . LEU A 1 200 ? 3.486 5.850 13.127 1.00 88.62 200 LEU A CA 1
ATOM 1464 C C . LEU A 1 200 ? 3.843 4.367 13.197 1.00 88.62 200 LEU A C 1
ATOM 1466 O O . LEU A 1 200 ? 4.850 3.962 12.621 1.00 88.62 200 LEU A O 1
ATOM 1470 N N . LEU A 1 201 ? 2.994 3.558 13.837 1.00 85.56 201 LEU A N 1
ATOM 1471 C CA . LEU A 1 201 ? 3.181 2.113 13.922 1.00 85.56 201 LEU A CA 1
ATOM 1472 C C . LEU A 1 201 ? 3.244 1.447 12.538 1.00 85.56 201 LEU A C 1
ATOM 1474 O O . LEU A 1 201 ? 4.032 0.526 12.342 1.00 85.56 201 LEU A O 1
ATOM 1478 N N . SER A 1 202 ? 2.473 1.946 11.568 1.00 84.81 202 SER A N 1
ATOM 1479 C CA . SER A 1 202 ? 2.448 1.425 10.194 1.00 84.81 202 SER A CA 1
ATOM 1480 C C . SER A 1 202 ? 3.814 1.479 9.499 1.00 84.81 202 SER A C 1
ATOM 1482 O O . SER A 1 202 ? 4.129 0.623 8.672 1.00 84.81 202 SER A O 1
ATOM 1484 N N . ALA A 1 203 ? 4.651 2.456 9.864 1.00 83.00 203 ALA A N 1
ATOM 1485 C CA . ALA A 1 203 ? 5.972 2.650 9.281 1.00 83.00 203 ALA A CA 1
ATOM 1486 C C . ALA A 1 203 ? 7.040 1.720 9.885 1.00 83.00 203 ALA A C 1
ATOM 1488 O O . ALA A 1 203 ? 8.057 1.463 9.238 1.00 83.00 203 ALA A O 1
ATOM 1489 N N . PHE A 1 204 ? 6.828 1.194 11.099 1.00 78.31 204 PHE A N 1
ATOM 1490 C CA . PHE A 1 204 ? 7.815 0.352 11.788 1.00 78.31 204 PHE A CA 1
ATOM 1491 C C . PHE A 1 204 ? 8.200 -0.909 11.007 1.00 78.31 204 PHE A C 1
ATOM 1493 O O . PHE A 1 204 ? 9.400 -1.126 10.870 1.00 78.31 204 PHE A O 1
ATOM 1500 N N . PRO A 1 205 ? 7.265 -1.697 10.440 1.00 76.00 205 PRO A N 1
ATOM 1501 C CA . PRO A 1 205 ? 7.576 -2.796 9.523 1.00 76.00 205 PRO A CA 1
ATOM 1502 C C . PRO A 1 205 ? 8.681 -2.481 8.504 1.00 76.00 205 PRO A C 1
ATOM 1504 O O . PRO A 1 205 ? 9.680 -3.196 8.396 1.00 76.00 205 PRO A O 1
ATOM 1507 N N . PHE A 1 206 ? 8.554 -1.345 7.816 1.00 76.00 206 PHE A N 1
ATOM 1508 C CA . PHE A 1 206 ? 9.498 -0.914 6.788 1.00 76.00 206 PHE A CA 1
ATOM 1509 C C . PHE A 1 206 ? 10.816 -0.411 7.367 1.00 76.00 206 PHE A C 1
ATOM 1511 O O . PHE A 1 206 ? 11.880 -0.752 6.850 1.00 76.00 206 PHE A O 1
ATOM 1518 N N . ILE A 1 207 ? 10.758 0.374 8.446 1.00 77.38 207 ILE A N 1
ATOM 1519 C CA . ILE A 1 207 ? 11.953 0.898 9.120 1.00 77.38 207 ILE A CA 1
ATOM 1520 C C . ILE A 1 207 ? 12.790 -0.254 9.674 1.00 77.38 207 ILE A C 1
ATOM 1522 O O . ILE A 1 207 ? 14.005 -0.271 9.493 1.00 77.38 207 ILE A O 1
ATOM 1526 N N . CYS A 1 208 ? 12.153 -1.232 10.310 1.00 72.94 208 CYS A N 1
ATOM 1527 C CA . CYS A 1 208 ? 12.833 -2.380 10.883 1.00 72.94 208 CYS A CA 1
ATOM 1528 C C . CYS A 1 208 ? 13.462 -3.282 9.811 1.00 72.94 208 CYS A C 1
ATOM 1530 O O . CYS A 1 208 ? 14.587 -3.753 9.995 1.00 72.94 208 CYS A O 1
ATOM 1532 N N . ASN A 1 209 ? 12.777 -3.470 8.676 1.00 71.19 209 ASN A N 1
ATOM 1533 C CA . ASN A 1 209 ? 13.325 -4.178 7.520 1.00 71.19 209 ASN A CA 1
ATOM 1534 C C . ASN A 1 209 ? 14.531 -3.445 6.912 1.00 71.19 209 ASN A C 1
ATOM 1536 O O . ASN A 1 209 ? 15.573 -4.054 6.666 1.00 71.19 209 ASN A O 1
ATOM 1540 N N . TRP A 1 210 ? 14.424 -2.126 6.714 1.00 72.00 210 TRP A N 1
ATOM 1541 C CA . TRP A 1 210 ? 15.528 -1.301 6.213 1.00 72.00 210 TRP A CA 1
ATOM 1542 C C . TRP A 1 210 ? 16.730 -1.314 7.162 1.00 72.00 210 TRP A C 1
ATOM 1544 O O . TRP A 1 210 ? 17.866 -1.496 6.723 1.00 72.00 210 TRP A O 1
ATOM 1554 N N . ALA A 1 211 ? 16.476 -1.188 8.466 1.00 70.94 211 ALA A N 1
ATOM 1555 C CA . ALA A 1 211 ? 17.499 -1.198 9.504 1.00 70.94 211 ALA A CA 1
ATOM 1556 C C . ALA A 1 211 ? 18.176 -2.568 9.670 1.00 70.94 211 ALA A C 1
ATOM 1558 O O . ALA A 1 211 ? 19.124 -2.663 10.450 1.00 70.94 211 ALA A O 1
ATOM 1559 N N . LYS A 1 212 ? 17.707 -3.611 8.958 1.00 64.81 212 LYS A N 1
ATOM 1560 C CA . LYS A 1 212 ? 18.189 -4.994 9.055 1.00 64.81 212 LYS A CA 1
ATOM 1561 C C . LYS A 1 212 ? 18.456 -5.361 10.507 1.00 64.81 212 LYS A C 1
ATOM 1563 O O . LYS A 1 212 ? 19.587 -5.715 10.850 1.00 64.81 212 LYS A O 1
ATOM 1568 N N . LEU A 1 213 ? 17.440 -5.228 11.363 1.00 59.25 213 LEU A N 1
ATOM 1569 C CA . LEU A 1 213 ? 17.480 -5.679 12.759 1.00 59.25 213 LEU A CA 1
ATOM 1570 C C . LEU A 1 213 ? 17.559 -7.227 12.791 1.00 59.25 213 LEU A C 1
ATOM 1572 O O . LEU A 1 213 ? 16.678 -7.915 13.283 1.00 59.25 213 LEU A O 1
ATOM 1576 N N . ASN A 1 214 ? 18.639 -7.770 12.223 1.00 50.56 214 ASN A N 1
ATOM 1577 C CA . ASN A 1 214 ? 18.826 -9.141 11.743 1.00 50.56 214 ASN A CA 1
ATOM 1578 C C . ASN A 1 214 ? 19.696 -9.976 12.680 1.00 50.56 214 ASN A C 1
ATOM 1580 O O . ASN A 1 214 ? 20.305 -10.948 12.245 1.00 50.56 214 ASN A O 1
ATOM 1584 N N . ILE A 1 215 ? 19.832 -9.596 13.949 1.00 52.66 215 ILE A N 1
ATOM 1585 C CA . ILE A 1 215 ? 20.707 -10.355 14.852 1.00 52.66 215 ILE A CA 1
ATOM 1586 C C . ILE A 1 215 ? 19.912 -11.407 15.647 1.00 52.66 215 ILE A C 1
ATOM 1588 O O . ILE A 1 215 ? 20.524 -12.337 16.163 1.00 52.66 215 ILE A O 1
ATOM 1592 N N . ALA A 1 216 ? 18.570 -11.347 15.706 1.00 50.69 216 ALA A N 1
ATOM 1593 C CA . ALA A 1 216 ? 17.804 -12.344 16.470 1.00 50.69 216 ALA A CA 1
ATOM 1594 C C . ALA A 1 216 ? 16.315 -12.554 16.119 1.00 50.69 216 ALA A C 1
ATOM 1596 O O . ALA A 1 216 ? 15.748 -13.520 16.624 1.00 50.69 216 ALA A O 1
ATOM 1597 N N . ASP A 1 217 ? 15.659 -11.698 15.321 1.00 58.84 217 ASP A N 1
ATOM 1598 C CA . ASP A 1 217 ? 14.191 -11.739 15.192 1.00 58.84 217 ASP A CA 1
ATOM 1599 C C . ASP A 1 217 ? 13.712 -11.818 13.733 1.00 58.84 217 ASP A C 1
ATOM 1601 O O . ASP A 1 217 ? 13.477 -10.812 13.061 1.00 58.84 217 ASP A O 1
ATOM 1605 N N . GLU A 1 218 ? 13.540 -13.051 13.253 1.00 60.75 218 GLU A N 1
ATOM 1606 C CA . GLU A 1 218 ? 12.920 -13.357 11.956 1.00 60.75 218 GLU A CA 1
ATOM 1607 C C . GLU A 1 218 ? 11.477 -12.825 11.861 1.00 60.75 218 GLU A C 1
ATOM 1609 O O . GLU A 1 218 ? 10.993 -12.560 10.764 1.00 60.75 218 GLU A O 1
ATOM 1614 N N . GLY A 1 219 ? 10.780 -12.596 12.983 1.00 62.56 219 GLY A N 1
ATOM 1615 C CA . GLY A 1 219 ? 9.418 -12.058 12.977 1.00 62.56 219 GLY A CA 1
ATOM 1616 C C . GLY A 1 219 ? 9.349 -10.632 12.430 1.00 62.56 219 GLY A C 1
ATOM 1617 O O . GLY A 1 219 ? 8.436 -10.292 11.680 1.00 62.56 219 GLY A O 1
ATOM 1618 N N . VAL A 1 220 ? 10.347 -9.808 12.746 1.00 64.31 220 VAL A N 1
ATOM 1619 C CA . VAL A 1 220 ? 10.433 -8.418 12.278 1.00 64.31 220 VAL A CA 1
ATOM 1620 C C . VAL A 1 220 ? 10.803 -8.345 10.791 1.00 64.31 220 VAL A C 1
ATOM 1622 O O . VAL A 1 220 ? 10.295 -7.488 10.069 1.00 64.31 220 VAL A O 1
ATOM 1625 N N . LEU A 1 221 ? 11.627 -9.276 10.308 1.00 60.44 221 LEU A N 1
ATOM 1626 C CA . LEU A 1 221 ? 11.974 -9.410 8.889 1.00 60.44 221 LEU A CA 1
ATOM 1627 C C . LEU A 1 221 ? 10.751 -9.710 8.006 1.00 60.44 221 LEU A C 1
ATOM 1629 O O . LEU A 1 221 ? 10.635 -9.148 6.912 1.00 60.44 221 LEU A O 1
ATOM 1633 N N . MET A 1 222 ? 9.804 -10.518 8.500 1.00 59.41 222 MET A N 1
ATOM 1634 C CA . MET A 1 222 ? 8.554 -10.836 7.783 1.00 59.41 222 MET A CA 1
ATOM 1635 C C . MET A 1 222 ? 7.594 -9.655 7.667 1.00 59.41 222 MET A C 1
ATOM 1637 O O . MET A 1 222 ? 6.707 -9.653 6.821 1.00 59.41 222 MET A O 1
ATOM 1641 N N . MET A 1 223 ? 7.763 -8.624 8.494 1.00 61.62 223 MET A N 1
ATOM 1642 C CA . MET A 1 223 ? 7.010 -7.387 8.312 1.00 61.62 223 MET A CA 1
ATOM 1643 C C . MET A 1 223 ? 7.520 -6.585 7.100 1.00 61.62 223 MET A C 1
ATOM 1645 O O . MET A 1 223 ? 6.880 -5.621 6.695 1.00 61.62 223 MET A O 1
ATOM 1649 N N . GLY A 1 224 ? 8.672 -6.944 6.524 1.00 55.16 224 GLY A N 1
ATOM 1650 C CA . GLY A 1 224 ? 9.318 -6.209 5.439 1.00 55.16 224 GLY A CA 1
ATOM 1651 C C . GLY A 1 224 ? 9.345 -6.912 4.088 1.00 55.16 224 GLY A C 1
ATOM 1652 O O . GLY A 1 224 ? 9.067 -6.282 3.068 1.00 55.16 224 GLY A O 1
ATOM 1653 N N . GLN A 1 225 ? 9.713 -8.193 4.068 1.00 50.84 225 GLN A N 1
ATOM 1654 C CA . GLN A 1 225 ? 9.747 -9.026 2.860 1.00 50.84 225 GLN A CA 1
ATOM 1655 C C . GLN A 1 225 ? 8.481 -9.886 2.822 1.00 50.84 225 GLN A C 1
ATOM 1657 O O . GLN A 1 225 ? 8.072 -10.362 3.872 1.00 50.84 225 GLN A O 1
ATOM 1662 N N . ALA A 1 226 ? 7.876 -10.081 1.643 1.00 48.75 226 ALA A N 1
ATOM 1663 C CA . ALA A 1 226 ? 6.674 -10.910 1.482 1.00 48.75 226 ALA A CA 1
ATOM 1664 C C . ALA A 1 226 ? 5.444 -10.390 2.278 1.00 48.75 226 ALA A C 1
ATOM 1666 O O . ALA A 1 226 ? 4.993 -10.970 3.264 1.00 48.75 226 ALA A O 1
ATOM 1667 N N . GLY A 1 227 ? 4.906 -9.236 1.857 1.00 57.56 227 GLY A N 1
ATOM 1668 C CA . GLY A 1 227 ? 3.614 -8.747 2.360 1.00 57.56 227 GLY A CA 1
ATOM 1669 C C . GLY A 1 227 ? 3.656 -7.611 3.380 1.00 57.56 227 GLY A C 1
ATOM 1670 O O . GLY A 1 227 ? 2.622 -7.287 3.963 1.00 57.56 227 GLY A O 1
ATOM 1671 N N . GLY A 1 228 ? 4.799 -6.940 3.552 1.00 66.94 228 GLY A N 1
ATOM 1672 C CA . GLY A 1 228 ? 4.943 -5.821 4.492 1.00 66.94 228 GLY A CA 1
ATOM 1673 C C . GLY A 1 228 ? 3.922 -4.689 4.323 1.00 66.94 228 GLY A C 1
ATOM 1674 O O . GLY A 1 228 ? 3.452 -4.135 5.308 1.00 66.94 228 GLY A O 1
ATOM 1675 N N . LEU A 1 229 ? 3.483 -4.406 3.091 1.00 73.44 229 LEU A N 1
ATOM 1676 C CA . LEU A 1 229 ? 2.399 -3.448 2.824 1.00 73.44 229 LEU A CA 1
ATOM 1677 C C . LEU A 1 229 ? 1.065 -3.890 3.427 1.00 73.44 229 LEU A C 1
ATOM 1679 O O . LEU A 1 229 ? 0.414 -3.103 4.112 1.00 73.44 229 LEU A O 1
ATOM 1683 N N . LEU A 1 230 ? 0.674 -5.149 3.216 1.00 77.06 230 LEU A N 1
ATOM 1684 C CA . LEU A 1 230 ? -0.554 -5.688 3.795 1.00 77.06 230 LEU A CA 1
ATOM 1685 C C . LEU A 1 230 ? -0.431 -5.824 5.312 1.00 77.06 230 LEU A C 1
ATOM 1687 O O . LEU A 1 230 ? -1.397 -5.574 6.026 1.00 77.06 230 LEU A O 1
ATOM 1691 N N . PHE A 1 231 ? 0.761 -6.149 5.813 1.00 78.50 231 PHE A N 1
ATOM 1692 C CA . PHE A 1 231 ? 1.036 -6.185 7.241 1.00 78.50 231 PHE A CA 1
ATOM 1693 C C . PHE A 1 231 ? 0.892 -4.823 7.897 1.00 78.50 231 PHE A C 1
ATOM 1695 O O . PHE A 1 231 ? 0.135 -4.704 8.857 1.00 78.50 231 PHE A O 1
ATOM 1702 N N . SER A 1 232 ? 1.527 -3.786 7.356 1.00 81.50 232 SER A N 1
ATOM 1703 C CA . SER A 1 232 ? 1.337 -2.416 7.824 1.00 81.50 232 SER A CA 1
ATOM 1704 C C . SER A 1 232 ? -0.124 -1.989 7.736 1.00 81.50 232 SER A C 1
ATOM 1706 O O . SER A 1 232 ? -0.640 -1.428 8.695 1.00 81.50 232 SER A O 1
ATOM 1708 N N . PHE A 1 233 ? -0.817 -2.316 6.643 1.00 82.81 233 PHE A N 1
ATOM 1709 C CA . PHE A 1 233 ? -2.231 -1.990 6.467 1.00 82.81 233 PHE A CA 1
ATOM 1710 C C . PHE A 1 233 ? -3.130 -2.654 7.52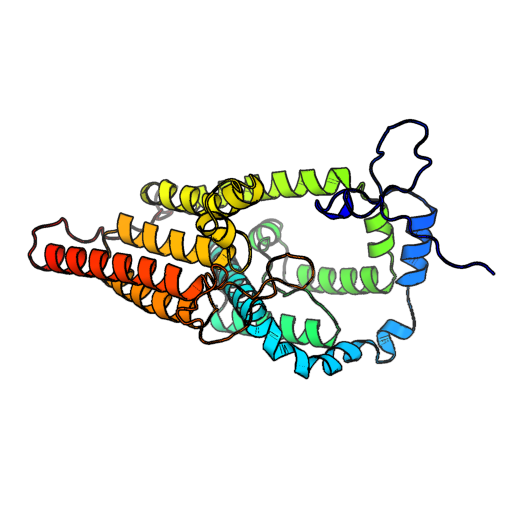4 1.00 82.81 233 PHE A C 1
ATOM 1712 O O . PHE A 1 233 ? -3.895 -1.972 8.209 1.00 82.81 233 PHE A O 1
ATOM 1719 N N . ILE A 1 234 ? -3.013 -3.974 7.704 1.00 86.62 234 ILE A N 1
ATOM 1720 C CA . ILE A 1 234 ? -3.787 -4.743 8.690 1.00 86.62 234 ILE A CA 1
ATOM 1721 C C . ILE A 1 234 ? -3.444 -4.286 10.109 1.00 86.62 234 ILE A C 1
ATOM 1723 O O . ILE A 1 234 ? -4.346 -4.109 10.930 1.00 86.62 234 ILE A O 1
ATOM 1727 N N . LEU A 1 235 ? -2.161 -4.064 10.404 1.00 87.44 235 LEU A N 1
ATOM 1728 C CA . LEU A 1 235 ? -1.718 -3.595 11.711 1.00 87.44 235 LEU A CA 1
ATOM 1729 C C . LEU A 1 235 ? -2.317 -2.221 12.017 1.00 87.44 235 LEU A C 1
ATOM 1731 O O . LEU A 1 235 ? -2.916 -2.042 13.076 1.00 87.44 235 LEU A O 1
ATOM 1735 N N . THR A 1 236 ? -2.246 -1.273 11.083 1.00 89.75 236 THR A N 1
ATOM 1736 C CA . THR A 1 236 ? -2.884 0.040 11.238 1.00 89.75 236 THR A CA 1
ATOM 1737 C C . THR A 1 236 ? -4.384 -0.087 11.448 1.00 89.75 236 THR A C 1
ATOM 1739 O O . THR A 1 236 ? -4.914 0.546 12.358 1.00 89.75 236 THR A O 1
ATOM 1742 N N . TRP A 1 237 ? -5.066 -0.948 10.689 1.00 90.38 237 TRP A N 1
ATOM 1743 C CA . TRP A 1 237 ? -6.504 -1.158 10.845 1.00 90.38 237 TRP A CA 1
ATOM 1744 C C . TRP A 1 237 ? -6.856 -1.688 12.241 1.00 90.38 237 TRP A C 1
ATOM 1746 O O . TRP A 1 237 ? -7.698 -1.107 12.928 1.00 90.38 237 TRP A O 1
ATOM 1756 N N . VAL A 1 238 ? -6.171 -2.734 12.711 1.00 91.81 238 VAL A N 1
ATOM 1757 C CA . VAL A 1 238 ? -6.376 -3.284 14.060 1.00 91.81 238 VAL A CA 1
ATOM 1758 C C . VAL A 1 238 ? -6.120 -2.223 15.128 1.00 91.81 238 VAL A C 1
ATOM 1760 O O . VAL A 1 238 ? -6.915 -2.090 16.056 1.00 91.81 238 VAL A O 1
ATOM 1763 N N . PHE A 1 239 ? -5.057 -1.431 14.996 1.00 91.69 239 PHE A N 1
ATOM 1764 C CA . PHE A 1 239 ? -4.745 -0.382 15.965 1.00 91.69 239 PHE A CA 1
ATOM 1765 C C . PHE A 1 239 ? -5.774 0.750 15.970 1.00 91.69 239 PHE A C 1
ATOM 1767 O O . PHE A 1 239 ? -6.159 1.194 17.052 1.00 91.69 239 PHE A O 1
ATOM 1774 N N . CYS A 1 240 ? -6.287 1.169 14.811 1.00 91.62 240 CYS A N 1
ATOM 1775 C CA . CYS A 1 240 ? -7.402 2.116 14.749 1.00 91.62 240 CYS A CA 1
ATOM 1776 C C . CYS A 1 240 ? -8.647 1.560 15.460 1.00 91.62 240 CYS A C 1
ATOM 1778 O O . CYS A 1 240 ? -9.250 2.261 16.269 1.00 91.62 240 CYS A O 1
ATOM 1780 N N . LEU A 1 241 ? -8.980 0.278 15.258 1.00 92.25 241 LEU A N 1
ATOM 1781 C CA . LEU A 1 241 ? -10.097 -0.374 15.956 1.00 92.25 241 LEU A CA 1
ATOM 1782 C C . LEU A 1 241 ? -9.881 -0.454 17.474 1.00 92.25 241 LEU A C 1
ATOM 1784 O O . LEU A 1 241 ? -10.841 -0.321 18.235 1.00 92.25 241 LEU A O 1
ATOM 1788 N N . CYS A 1 242 ? -8.642 -0.653 17.926 1.00 90.69 242 CYS A N 1
ATOM 1789 C CA . CYS A 1 242 ? -8.288 -0.624 19.345 1.00 90.69 242 CYS A CA 1
ATOM 1790 C C . CYS A 1 242 ? -8.454 0.772 19.951 1.00 90.69 242 CYS A C 1
ATOM 1792 O O . CYS A 1 242 ? -9.006 0.892 21.045 1.00 90.69 242 CYS A O 1
ATOM 1794 N N . ILE A 1 243 ? -8.002 1.811 19.243 1.00 90.94 243 ILE A N 1
ATOM 1795 C CA . ILE A 1 243 ? -8.139 3.214 19.663 1.00 90.94 243 ILE A CA 1
ATOM 1796 C C . ILE A 1 243 ? -9.622 3.590 19.763 1.00 90.94 243 ILE A C 1
ATOM 1798 O O . ILE A 1 243 ? -10.043 4.175 20.760 1.00 90.94 243 ILE A O 1
ATOM 1802 N N . ASP A 1 244 ? -10.428 3.162 18.791 1.00 91.12 244 ASP A N 1
ATOM 1803 C CA . ASP A 1 244 ? -11.880 3.383 18.778 1.00 91.12 244 ASP A CA 1
ATOM 1804 C C . ASP A 1 244 ? -12.643 2.455 19.738 1.00 91.12 244 ASP A C 1
ATOM 1806 O O . ASP A 1 244 ? -13.858 2.578 19.913 1.00 91.12 244 ASP A O 1
ATOM 1810 N N . ARG A 1 245 ? -11.947 1.497 20.361 1.00 91.06 245 ARG A N 1
ATOM 1811 C CA . ARG A 1 245 ? -12.505 0.446 21.226 1.00 91.06 245 ARG A CA 1
ATOM 1812 C C . ARG A 1 245 ? -13.576 -0.416 20.550 1.00 91.06 245 ARG A C 1
ATOM 1814 O O . ARG A 1 245 ? -14.429 -0.988 21.227 1.00 91.06 245 ARG A O 1
ATOM 1821 N N . LYS A 1 246 ? -13.516 -0.569 19.226 1.00 91.50 246 LYS A N 1
ATOM 1822 C CA . LYS A 1 246 ? -14.409 -1.419 18.416 1.00 91.50 246 LYS A CA 1
ATOM 1823 C C . LYS A 1 246 ? -13.933 -2.879 18.441 1.00 91.50 246 LYS A C 1
ATOM 1825 O O . LYS A 1 246 ? -13.641 -3.488 17.408 1.00 91.50 246 LYS A O 1
ATOM 1830 N N . PHE A 1 247 ? -13.847 -3.478 19.633 1.00 91.44 247 PHE A N 1
ATOM 1831 C CA . PHE A 1 247 ? -13.200 -4.788 19.823 1.00 91.44 247 PHE A CA 1
ATOM 1832 C C . PHE A 1 247 ? -13.909 -5.948 19.111 1.00 91.44 247 PHE A C 1
ATOM 1834 O O . PHE A 1 247 ? -13.264 -6.929 18.739 1.00 91.44 247 PHE A O 1
ATOM 1841 N N . LYS A 1 248 ? -15.218 -5.839 18.843 1.00 91.38 248 LYS A N 1
ATOM 1842 C CA . LYS A 1 248 ? -15.939 -6.832 18.025 1.00 91.38 248 LYS A CA 1
ATOM 1843 C C . LYS A 1 248 ? -15.373 -6.909 16.609 1.00 91.38 248 LYS A C 1
ATOM 1845 O O . LYS A 1 248 ? -15.114 -8.000 16.112 1.00 91.38 248 LYS A O 1
ATOM 1850 N N . GLN A 1 249 ? -15.146 -5.756 15.983 1.00 91.94 249 GLN A N 1
ATOM 1851 C CA . GLN A 1 249 ? -14.570 -5.680 14.642 1.00 91.94 249 GLN A CA 1
ATOM 1852 C C . GLN A 1 249 ? -13.111 -6.154 14.656 1.00 91.94 249 GLN A C 1
ATOM 1854 O O . GLN A 1 249 ? -12.724 -6.939 13.795 1.00 91.94 249 GLN A O 1
ATOM 1859 N N . ALA A 1 250 ? -12.337 -5.783 15.685 1.00 92.62 250 ALA A N 1
ATOM 1860 C CA . ALA A 1 250 ? -10.953 -6.243 15.848 1.00 92.62 250 ALA A CA 1
ATOM 1861 C C . ALA A 1 250 ? -10.851 -7.772 16.019 1.00 92.62 250 ALA A C 1
ATOM 1863 O O . ALA A 1 250 ? -9.916 -8.392 15.511 1.00 92.62 250 ALA A O 1
ATOM 1864 N N . THR A 1 251 ? -11.839 -8.389 16.678 1.00 93.38 251 THR A N 1
ATOM 1865 C CA . THR A 1 251 ? -11.945 -9.851 16.819 1.00 93.38 251 THR A CA 1
ATOM 1866 C C . THR A 1 251 ? -12.170 -10.510 15.461 1.00 93.38 251 THR A C 1
ATOM 1868 O O . THR A 1 251 ? -11.454 -11.443 15.109 1.00 93.38 251 THR A O 1
ATOM 1871 N N . VAL A 1 252 ? -13.133 -10.009 14.679 1.00 94.12 252 VAL A N 1
ATOM 1872 C CA . VAL A 1 252 ? -13.431 -10.540 13.338 1.00 94.12 252 VAL A CA 1
ATOM 1873 C C . VAL A 1 252 ? -12.221 -10.392 12.419 1.00 94.12 252 VAL A C 1
ATOM 1875 O O . VAL A 1 252 ? -11.840 -11.354 11.757 1.00 94.12 252 VAL A O 1
ATOM 1878 N N . LEU A 1 253 ? -11.578 -9.222 12.420 1.00 92.75 253 LEU A N 1
ATOM 1879 C CA . LEU A 1 253 ? -10.388 -8.971 11.613 1.00 92.75 253 LEU A CA 1
ATOM 1880 C C . LEU A 1 253 ? -9.237 -9.908 12.002 1.00 92.75 253 LEU A C 1
ATOM 1882 O O . LEU A 1 253 ? -8.664 -10.560 11.134 1.00 92.75 253 LEU A O 1
ATOM 1886 N N . SER A 1 254 ? -8.958 -10.051 13.302 1.00 92.44 254 SER A N 1
ATOM 1887 C CA . SER A 1 254 ? -7.936 -10.986 13.799 1.00 92.44 254 SER A CA 1
ATOM 1888 C C . SER A 1 254 ? -8.240 -12.428 13.402 1.00 92.44 254 SER A C 1
ATOM 1890 O O . SER A 1 254 ? -7.336 -13.147 12.989 1.00 92.44 254 SER A O 1
ATOM 1892 N N . PHE A 1 255 ? -9.508 -12.845 13.464 1.00 93.25 255 PHE A N 1
ATOM 1893 C CA . PHE A 1 255 ? -9.922 -14.181 13.040 1.00 93.25 255 PHE A CA 1
ATOM 1894 C C . PHE A 1 255 ? -9.679 -14.421 11.544 1.00 93.25 255 PHE A C 1
ATOM 1896 O O . PHE A 1 255 ? -9.198 -15.486 11.164 1.00 93.25 255 PHE A O 1
ATOM 1903 N N . VAL A 1 256 ? -9.964 -13.433 10.692 1.00 90.75 256 VAL A N 1
ATOM 1904 C CA . VAL A 1 256 ? -9.664 -13.511 9.253 1.00 90.75 256 VAL A CA 1
ATOM 1905 C C . VAL A 1 256 ? -8.152 -13.605 9.017 1.00 90.75 256 VAL A C 1
ATOM 1907 O O . VAL A 1 256 ? -7.712 -14.427 8.215 1.00 90.75 256 VAL A O 1
ATOM 1910 N N . CYS A 1 257 ? -7.349 -12.840 9.763 1.00 88.69 257 CYS A N 1
ATOM 1911 C CA . CYS A 1 257 ? -5.889 -12.836 9.639 1.00 88.69 257 CYS A CA 1
ATOM 1912 C C . CYS A 1 257 ? -5.249 -14.199 9.939 1.00 88.69 257 CYS A C 1
ATOM 1914 O O . CYS A 1 257 ? -4.269 -14.549 9.289 1.00 88.69 257 CYS A O 1
ATOM 1916 N N . ILE A 1 258 ? -5.828 -15.004 10.841 1.00 88.44 258 ILE A N 1
ATOM 1917 C CA . ILE A 1 258 ? -5.380 -16.389 11.095 1.00 88.44 258 ILE A CA 1
ATOM 1918 C C . ILE A 1 258 ? -5.347 -17.184 9.785 1.00 88.44 258 ILE A C 1
ATOM 1920 O O . ILE A 1 258 ? -4.354 -17.835 9.468 1.00 88.44 258 ILE A O 1
ATOM 1924 N N . TRP A 1 259 ? -6.428 -17.116 9.007 1.00 85.75 259 TRP A N 1
ATOM 1925 C CA . TRP A 1 259 ? -6.547 -17.859 7.756 1.00 85.75 259 TRP A CA 1
ATOM 1926 C C . TRP A 1 259 ? -5.674 -17.270 6.656 1.00 85.75 259 TRP A C 1
ATOM 1928 O O . TRP A 1 259 ? -5.013 -18.024 5.947 1.00 85.75 259 TRP A O 1
ATOM 1938 N N . LEU A 1 260 ? -5.614 -15.941 6.547 1.00 82.44 260 LEU A N 1
ATOM 1939 C CA . LEU A 1 260 ? -4.735 -15.286 5.576 1.00 82.44 260 LEU A CA 1
ATOM 1940 C C . LEU A 1 260 ? -3.258 -15.651 5.807 1.00 82.44 260 LEU A C 1
ATOM 1942 O O . LEU A 1 260 ? -2.527 -15.838 4.833 1.00 82.44 260 LEU A O 1
ATOM 1946 N N . SER A 1 261 ? -2.845 -15.834 7.067 1.00 80.75 261 SER A N 1
ATOM 1947 C CA . SER A 1 261 ? -1.501 -16.312 7.414 1.00 80.75 261 SER A CA 1
ATOM 1948 C C . SER A 1 261 ? -1.268 -17.790 7.139 1.00 80.75 261 SER A C 1
ATOM 1950 O O . SER A 1 261 ? -0.198 -18.153 6.658 1.00 80.75 261 SER A O 1
ATOM 1952 N N . LEU A 1 262 ? -2.258 -18.651 7.374 1.00 79.19 262 LEU A N 1
ATOM 1953 C CA . LEU A 1 262 ? -2.125 -20.081 7.073 1.00 79.19 262 LEU A CA 1
ATOM 1954 C C . LEU A 1 262 ? -2.100 -20.385 5.572 1.00 79.19 262 LEU A C 1
ATOM 1956 O O . LEU A 1 262 ? -1.470 -21.361 5.175 1.00 79.19 262 LEU A O 1
ATOM 1960 N N . PHE A 1 263 ? -2.782 -19.583 4.750 1.00 77.06 263 PHE A N 1
ATOM 1961 C CA . PHE A 1 263 ? -2.852 -19.783 3.297 1.00 77.06 263 PHE A CA 1
ATOM 1962 C C . PHE A 1 263 ? -1.775 -19.039 2.500 1.00 77.06 263 PHE A C 1
ATOM 1964 O O . PHE A 1 263 ? -1.754 -19.091 1.270 1.00 77.06 263 PHE A O 1
ATOM 1971 N N . GLY A 1 264 ? -0.889 -18.340 3.204 1.00 70.50 264 GLY A N 1
ATOM 1972 C CA . GLY A 1 264 ? 0.237 -17.655 2.598 1.00 70.50 264 GLY A CA 1
ATOM 1973 C C . GLY A 1 264 ? -0.124 -16.402 1.802 1.00 70.50 264 GLY A C 1
ATOM 1974 O O . GLY A 1 264 ? 0.603 -16.035 0.887 1.00 70.50 264 GLY A O 1
ATOM 1975 N N . ILE A 1 265 ? -1.241 -15.753 2.144 1.00 71.56 265 ILE A N 1
ATOM 1976 C CA . ILE A 1 265 ? -1.665 -14.466 1.562 1.00 71.56 265 ILE A CA 1
ATOM 1977 C C . ILE A 1 265 ? -1.024 -13.294 2.326 1.00 71.56 265 ILE A C 1
ATOM 1979 O O . ILE A 1 265 ? -0.878 -12.194 1.801 1.00 71.56 265 ILE A O 1
ATOM 1983 N N . PHE A 1 266 ? -0.677 -13.520 3.595 1.00 67.12 266 PHE A N 1
ATOM 1984 C CA . PHE A 1 266 ? -0.307 -12.483 4.550 1.00 67.12 266 PHE A CA 1
ATOM 1985 C C . PHE A 1 266 ? 0.657 -13.034 5.608 1.00 67.12 266 PHE A C 1
ATOM 1987 O O . PHE A 1 266 ? 0.297 -13.963 6.323 1.00 67.12 266 PHE A O 1
ATOM 1994 N N . ALA A 1 267 ? 1.852 -12.453 5.762 1.00 64.19 267 ALA A N 1
ATOM 1995 C CA . ALA A 1 267 ? 2.877 -12.975 6.678 1.00 64.19 267 ALA A CA 1
ATOM 1996 C C . ALA A 1 267 ? 3.246 -14.448 6.373 1.00 64.19 267 ALA A C 1
ATOM 1998 O O . ALA A 1 267 ? 3.399 -15.281 7.272 1.00 64.19 267 ALA A O 1
ATOM 1999 N N . SER A 1 268 ? 3.335 -14.755 5.075 1.00 58.34 268 SER A N 1
ATOM 2000 C CA . SER A 1 268 ? 3.765 -16.045 4.537 1.00 58.34 268 SER A CA 1
ATOM 2001 C C . SER A 1 268 ? 5.280 -16.094 4.425 1.00 58.34 268 SER A C 1
ATOM 2003 O O . SER A 1 268 ? 5.910 -15.081 4.137 1.00 58.34 268 SER A O 1
ATOM 2005 N N . HIS A 1 269 ? 5.869 -17.274 4.588 1.00 58.75 269 HIS A N 1
ATOM 2006 C CA . HIS A 1 269 ? 7.283 -17.475 4.302 1.00 58.75 269 HIS A CA 1
ATOM 2007 C C . HIS A 1 269 ? 7.462 -18.671 3.380 1.00 58.75 269 HIS A C 1
ATOM 2009 O O . HIS A 1 269 ? 6.825 -19.707 3.569 1.00 58.75 269 HIS A O 1
ATOM 2015 N N . ASN A 1 270 ? 8.351 -18.527 2.400 1.00 55.22 270 ASN A N 1
ATOM 2016 C CA . ASN A 1 270 ? 8.672 -19.580 1.443 1.00 55.22 270 ASN A CA 1
ATOM 2017 C C . ASN A 1 270 ? 10.012 -20.203 1.774 1.00 55.22 270 ASN A C 1
ATOM 2019 O O . ASN A 1 270 ? 10.892 -19.562 2.343 1.00 55.22 270 ASN A O 1
ATOM 2023 N N . ASN A 1 271 ? 10.167 -21.454 1.356 1.00 52.19 271 ASN A N 1
ATOM 2024 C CA . ASN A 1 271 ? 11.420 -22.181 1.471 1.00 52.19 271 ASN A CA 1
ATOM 2025 C C . ASN A 1 271 ? 12.594 -21.345 0.948 1.00 52.19 271 ASN A C 1
ATOM 2027 O O . ASN A 1 271 ? 12.471 -20.629 -0.047 1.00 52.19 271 ASN A O 1
ATOM 2031 N N . ALA A 1 272 ? 13.736 -21.445 1.630 1.00 52.66 272 ALA A N 1
ATOM 2032 C CA . ALA A 1 272 ? 14.962 -20.805 1.186 1.00 52.66 272 ALA A CA 1
ATOM 2033 C C . ALA A 1 272 ? 15.285 -21.240 -0.254 1.00 52.66 272 ALA A C 1
ATOM 2035 O O . ALA A 1 272 ? 15.325 -22.436 -0.551 1.00 52.66 272 ALA A O 1
ATOM 2036 N N . ASN A 1 273 ? 15.541 -20.274 -1.136 1.00 53.06 273 ASN A N 1
ATOM 2037 C CA . ASN A 1 273 ? 16.104 -20.563 -2.452 1.00 53.06 273 ASN A CA 1
ATOM 2038 C C . ASN A 1 273 ? 17.506 -21.182 -2.279 1.00 53.06 273 ASN A C 1
ATOM 2040 O O . ASN A 1 273 ? 18.151 -20.991 -1.245 1.00 53.06 273 ASN A O 1
ATOM 2044 N N . GLU A 1 274 ? 18.027 -21.869 -3.302 1.00 50.25 274 GLU A N 1
ATOM 2045 C CA . GLU A 1 274 ? 19.366 -22.504 -3.294 1.00 50.25 274 GLU A CA 1
ATOM 2046 C C . GLU A 1 274 ? 20.516 -21.537 -2.916 1.00 50.25 274 GLU A C 1
ATOM 2048 O O . GLU A 1 274 ? 21.600 -21.954 -2.512 1.00 50.25 274 GLU A O 1
ATOM 2053 N N . THR A 1 275 ? 20.271 -20.228 -3.002 1.00 50.62 275 THR A N 1
ATOM 2054 C CA . THR A 1 275 ? 21.162 -19.119 -2.636 1.00 50.62 275 THR A CA 1
ATOM 2055 C C . THR A 1 275 ? 21.072 -18.670 -1.169 1.00 50.62 275 THR A C 1
ATOM 2057 O O . THR A 1 275 ? 21.776 -17.733 -0.779 1.00 50.62 275 THR A O 1
ATOM 2060 N N . GLY A 1 276 ? 20.215 -19.290 -0.350 1.00 46.78 276 GLY A N 1
ATOM 2061 C CA . GLY A 1 276 ? 19.968 -18.896 1.042 1.00 46.78 276 GLY A CA 1
ATOM 2062 C C . GLY A 1 276 ? 19.209 -17.570 1.194 1.00 46.78 276 GLY A C 1
ATOM 2063 O O . GLY A 1 276 ? 19.251 -16.965 2.263 1.00 46.78 276 GLY A O 1
ATOM 2064 N N . SER A 1 277 ? 18.558 -17.086 0.129 1.00 47.47 277 SER A N 1
ATOM 2065 C CA . SER A 1 277 ? 17.612 -15.965 0.182 1.00 47.47 277 SER A CA 1
ATOM 2066 C C . SER A 1 277 ? 16.186 -16.481 0.374 1.00 47.47 277 SER A C 1
ATOM 2068 O O . SER A 1 277 ? 15.856 -17.561 -0.117 1.00 47.47 277 SER A O 1
ATOM 2070 N N . LEU A 1 278 ? 15.345 -15.703 1.057 1.00 55.34 278 LEU A N 1
ATOM 2071 C CA . LEU A 1 278 ? 13.920 -16.003 1.235 1.00 55.34 278 LEU A CA 1
ATOM 2072 C C . LEU A 1 278 ? 13.244 -16.110 -0.149 1.00 55.34 278 LEU A C 1
ATOM 2074 O O . LEU A 1 278 ? 13.498 -15.259 -1.002 1.00 55.34 278 LEU A O 1
ATOM 2078 N N . GLY A 1 279 ? 12.490 -17.187 -0.405 1.00 51.50 279 GLY A N 1
ATOM 2079 C CA . GLY A 1 279 ? 11.853 -17.458 -1.707 1.00 51.50 279 GLY A CA 1
ATOM 2080 C C . GLY A 1 279 ? 10.553 -16.672 -1.953 1.00 51.50 279 GLY A C 1
ATOM 2081 O O . GLY A 1 279 ? 10.053 -16.005 -1.047 1.00 51.50 279 GLY A O 1
ATOM 2082 N N . ASP A 1 280 ? 9.986 -16.788 -3.162 1.00 54.28 280 ASP A N 1
ATOM 2083 C CA . ASP A 1 280 ? 8.780 -16.066 -3.628 1.00 54.28 280 ASP A CA 1
ATOM 2084 C C . ASP A 1 280 ? 7.468 -16.605 -3.036 1.00 54.28 280 ASP A C 1
ATOM 2086 O O . ASP A 1 280 ? 7.310 -17.822 -2.938 1.00 54.28 280 ASP A O 1
ATOM 2090 N N . GLU A 1 281 ? 6.536 -15.711 -2.658 1.00 58.59 281 GLU A N 1
ATOM 2091 C CA . GLU A 1 281 ? 5.244 -16.015 -2.002 1.00 58.59 281 GLU A CA 1
ATOM 2092 C C . GLU A 1 281 ? 4.336 -16.909 -2.833 1.00 58.59 281 GLU A C 1
ATOM 2094 O O . GLU A 1 281 ? 3.724 -16.462 -3.800 1.00 58.59 281 GLU A O 1
ATOM 2099 N N . ARG A 1 282 ? 4.166 -18.155 -2.383 1.00 62.69 282 ARG A N 1
ATOM 2100 C CA . ARG A 1 282 ? 3.220 -19.090 -2.992 1.00 62.69 282 ARG A CA 1
ATOM 2101 C C . ARG A 1 282 ? 1.939 -19.176 -2.171 1.00 62.69 282 ARG A C 1
ATOM 2103 O O . ARG A 1 282 ? 1.947 -19.077 -0.946 1.00 62.69 282 ARG A O 1
ATOM 2110 N N . ILE A 1 283 ? 0.817 -19.399 -2.849 1.00 68.19 283 ILE A N 1
ATOM 2111 C CA . ILE A 1 283 ? -0.411 -19.808 -2.165 1.00 68.19 283 ILE A CA 1
ATOM 2112 C C . ILE A 1 283 ? -0.260 -21.279 -1.790 1.00 68.19 283 ILE A C 1
ATOM 2114 O O . ILE A 1 283 ? 0.004 -22.132 -2.639 1.00 68.19 283 ILE A O 1
ATOM 2118 N N . GLY A 1 284 ? -0.462 -21.589 -0.517 1.00 69.19 284 GLY A N 1
ATOM 2119 C CA . GLY A 1 284 ? -0.316 -22.942 0.001 1.00 69.19 284 GLY A CA 1
ATOM 2120 C C . GLY A 1 284 ? -0.801 -23.033 1.436 1.00 69.19 284 GLY A C 1
ATOM 2121 O O . GLY A 1 284 ? -1.001 -22.018 2.090 1.00 69.19 284 GLY A O 1
ATOM 2122 N N . PHE A 1 285 ? -1.024 -24.248 1.933 1.00 71.38 285 PHE A N 1
ATOM 2123 C CA . PHE A 1 285 ? -1.289 -24.437 3.356 1.00 71.38 285 PHE A CA 1
ATOM 2124 C C . PHE A 1 285 ? 0.037 -24.558 4.108 1.00 71.38 285 PHE A C 1
ATOM 2126 O O . PHE A 1 285 ? 0.745 -25.556 3.979 1.00 71.38 285 PHE A O 1
ATOM 2133 N N . TYR A 1 286 ? 0.342 -23.549 4.913 1.00 70.38 286 TYR A N 1
ATOM 2134 C CA . TYR A 1 286 ? 1.567 -23.441 5.691 1.00 70.38 286 TYR A CA 1
ATOM 2135 C C . TYR A 1 286 ? 1.324 -23.924 7.126 1.00 70.38 286 TYR A C 1
ATOM 2137 O O . TYR A 1 286 ? 1.080 -23.143 8.048 1.00 70.38 286 TYR A O 1
ATOM 2145 N N . GLY A 1 287 ? 1.332 -25.248 7.292 1.00 65.69 287 GLY A N 1
ATOM 2146 C CA . GLY A 1 287 ? 1.182 -25.908 8.589 1.00 65.69 287 GLY A CA 1
ATOM 2147 C C . GLY A 1 287 ? 2.428 -25.804 9.475 1.00 65.69 287 GLY A C 1
ATOM 2148 O O . GLY A 1 287 ? 3.445 -25.227 9.106 1.00 65.69 287 GLY A O 1
ATOM 2149 N N . LYS A 1 288 ? 2.359 -26.394 10.674 1.00 70.88 288 LYS A N 1
ATOM 2150 C CA . LYS A 1 288 ? 3.542 -26.535 11.530 1.00 70.88 288 LYS A CA 1
ATOM 2151 C C . LYS A 1 288 ? 4.504 -27.543 10.898 1.00 70.88 288 LYS A C 1
ATOM 2153 O O . LYS A 1 288 ? 4.154 -28.713 10.768 1.00 70.88 288 LYS A O 1
ATOM 2158 N N . GLU A 1 289 ? 5.712 -27.095 10.588 1.00 67.75 289 GLU A N 1
ATOM 2159 C CA . GLU A 1 289 ? 6.800 -27.914 10.047 1.00 67.75 289 GLU A CA 1
ATOM 2160 C C . GLU A 1 289 ? 8.012 -27.893 10.992 1.00 67.75 289 GLU A C 1
ATOM 2162 O O . GLU A 1 289 ? 8.148 -26.990 11.821 1.00 67.75 289 GLU A O 1
ATOM 2167 N N . ASP A 1 290 ? 8.884 -28.900 10.885 1.00 63.75 290 ASP A N 1
ATOM 2168 C CA . ASP A 1 290 ? 10.043 -29.085 11.777 1.00 63.75 290 ASP A CA 1
ATOM 2169 C C . ASP A 1 290 ? 11.223 -28.145 11.461 1.00 63.75 290 ASP A C 1
ATOM 2171 O O . ASP A 1 290 ? 12.228 -28.151 12.171 1.00 63.75 290 ASP A O 1
ATOM 2175 N N . HIS A 1 291 ? 11.114 -27.321 10.414 1.00 62.44 291 HIS A N 1
ATOM 2176 C CA . HIS A 1 291 ? 12.112 -26.318 10.054 1.00 62.44 291 HIS A CA 1
ATOM 2177 C C . HIS A 1 291 ? 11.644 -24.892 10.372 1.00 62.44 291 HIS A C 1
ATOM 2179 O O . HIS A 1 291 ? 10.479 -24.534 10.189 1.00 62.44 291 HIS A O 1
ATOM 2185 N N . ASP A 1 292 ? 12.586 -24.035 10.771 1.00 57.56 292 ASP A N 1
ATOM 2186 C CA . ASP A 1 292 ? 12.329 -22.643 11.167 1.00 57.56 292 ASP A CA 1
ATOM 2187 C C . ASP A 1 292 ? 11.879 -21.720 10.021 1.00 57.56 292 ASP A C 1
ATOM 2189 O O . ASP A 1 292 ? 11.582 -20.554 10.253 1.00 57.56 292 ASP A O 1
ATOM 2193 N N . TYR A 1 293 ? 11.789 -22.219 8.788 1.00 54.88 293 TYR A N 1
ATOM 2194 C CA . TYR A 1 293 ? 11.385 -21.414 7.635 1.00 54.88 293 TYR A CA 1
ATOM 2195 C C . TYR A 1 293 ? 9.869 -21.234 7.516 1.00 54.88 293 TYR A C 1
ATOM 2197 O O . TYR A 1 293 ? 9.426 -20.266 6.920 1.00 54.88 293 TYR A O 1
ATOM 2205 N N . ASN A 1 294 ? 9.034 -22.101 8.095 1.00 56.41 294 ASN A N 1
ATOM 2206 C CA . ASN A 1 294 ? 7.588 -21.928 7.962 1.00 56.41 294 ASN A CA 1
ATOM 2207 C C . ASN A 1 294 ? 7.055 -21.023 9.080 1.00 56.41 294 ASN A C 1
ATOM 2209 O O . ASN A 1 294 ? 7.004 -21.429 10.242 1.00 56.41 294 ASN A O 1
ATOM 2213 N N . GLN A 1 295 ? 6.691 -19.786 8.734 1.00 67.44 295 GLN A N 1
ATOM 2214 C CA . GLN A 1 295 ? 6.284 -18.753 9.696 1.00 67.44 295 GLN A CA 1
ATOM 2215 C C . GLN A 1 295 ? 4.783 -18.419 9.649 1.00 67.44 295 GLN A C 1
ATOM 2217 O O . GLN A 1 295 ? 4.278 -17.799 10.589 1.00 67.44 295 GLN A O 1
ATOM 2222 N N . GLY A 1 296 ? 4.044 -18.881 8.631 1.00 73.81 296 GLY A N 1
ATOM 2223 C CA . GLY A 1 296 ? 2.601 -18.625 8.498 1.00 73.81 296 GLY A CA 1
ATOM 2224 C C . GLY A 1 296 ? 1.800 -19.168 9.686 1.00 73.81 296 GLY A C 1
ATOM 2225 O O . GLY A 1 296 ? 0.971 -18.464 10.266 1.00 73.81 296 GLY A O 1
ATOM 2226 N N . TRP A 1 297 ? 2.126 -20.381 10.153 1.00 76.25 297 TRP A N 1
ATOM 2227 C CA . TRP A 1 297 ? 1.515 -20.956 11.359 1.00 76.25 297 TRP A CA 1
ATOM 2228 C C . TRP A 1 297 ? 1.867 -20.188 12.645 1.00 76.25 297 TRP A C 1
ATOM 2230 O O . TRP A 1 297 ? 1.038 -20.115 13.555 1.00 76.25 297 TRP A O 1
ATOM 2240 N N . ARG A 1 298 ? 3.069 -19.596 12.746 1.00 79.44 298 ARG A N 1
ATOM 2241 C CA . ARG A 1 298 ? 3.476 -18.804 13.924 1.00 79.44 298 ARG A CA 1
ATOM 2242 C C . ARG A 1 298 ? 2.698 -17.498 13.990 1.00 79.44 298 ARG A C 1
ATOM 2244 O O . ARG A 1 298 ? 2.171 -17.149 15.045 1.00 79.44 298 ARG A O 1
ATOM 2251 N N . TRP A 1 299 ? 2.549 -16.827 12.851 1.00 81.50 299 TRP A N 1
ATOM 2252 C CA . TRP A 1 299 ? 1.694 -15.650 12.736 1.00 81.50 299 TRP A CA 1
ATOM 2253 C C . TRP A 1 299 ? 0.228 -15.978 13.003 1.00 81.50 299 TRP A C 1
ATOM 2255 O O . TRP A 1 299 ? -0.432 -15.234 13.726 1.00 81.50 299 TRP A O 1
ATOM 2265 N N . ALA A 1 300 ? -0.262 -17.125 12.533 1.00 86.06 300 ALA A N 1
ATOM 2266 C CA . ALA A 1 300 ? -1.606 -17.593 12.850 1.00 86.06 300 ALA A CA 1
ATOM 2267 C C . ALA A 1 300 ? -1.829 -17.759 14.367 1.00 86.06 300 ALA A C 1
ATOM 2269 O O . ALA A 1 300 ? -2.896 -17.403 14.865 1.00 86.06 300 ALA A O 1
ATOM 2270 N N . ILE A 1 301 ? -0.824 -18.221 15.125 1.00 87.94 301 ILE A N 1
ATOM 2271 C CA . ILE A 1 301 ? -0.891 -18.268 16.598 1.00 87.94 301 ILE A CA 1
ATOM 2272 C C . ILE A 1 301 ? -0.956 -16.860 17.193 1.00 87.94 301 ILE A C 1
ATOM 2274 O O . ILE A 1 301 ? -1.805 -16.608 18.049 1.00 87.94 301 ILE A O 1
ATOM 2278 N N . SER A 1 302 ? -0.106 -15.937 16.742 1.00 88.19 302 SER A N 1
ATOM 2279 C CA . SER A 1 302 ? -0.134 -14.541 17.204 1.00 88.19 302 SER A CA 1
ATOM 2280 C C . SER A 1 302 ? -1.504 -13.896 16.966 1.00 88.19 302 SER A C 1
ATOM 2282 O O . SER A 1 302 ? -2.066 -13.274 17.870 1.00 88.19 302 SER A O 1
ATOM 2284 N N . TRP A 1 303 ? -2.096 -14.120 15.790 1.00 91.06 303 TRP A N 1
ATOM 2285 C CA . TRP A 1 303 ? -3.441 -13.647 15.456 1.00 91.06 303 TRP A CA 1
ATOM 2286 C C . TRP A 1 303 ? -4.544 -14.358 16.238 1.00 91.06 303 TRP A C 1
ATOM 2288 O O . TRP A 1 303 ? -5.526 -13.719 16.613 1.00 91.06 303 TRP A O 1
ATOM 2298 N N . ALA A 1 304 ? -4.378 -15.640 16.566 1.00 92.62 304 ALA A N 1
ATOM 2299 C CA . ALA A 1 304 ? -5.297 -16.355 17.447 1.00 92.62 304 ALA A CA 1
ATOM 2300 C C . ALA A 1 304 ? -5.272 -15.785 18.874 1.00 92.62 304 ALA A C 1
ATOM 2302 O O . ALA A 1 304 ? -6.332 -15.571 19.466 1.00 92.62 304 ALA A O 1
ATOM 2303 N N . LEU A 1 305 ? -4.087 -15.470 19.407 1.00 94.00 305 LEU A N 1
ATOM 2304 C CA . LEU A 1 305 ? -3.946 -14.807 20.706 1.00 94.00 305 LEU A CA 1
ATOM 2305 C C . LEU A 1 305 ? -4.590 -13.416 20.694 1.00 94.00 305 LEU A C 1
ATOM 2307 O O . LEU A 1 305 ? -5.354 -13.093 21.606 1.00 94.00 305 LEU A O 1
ATOM 2311 N N . ALA A 1 306 ? -4.352 -12.625 19.643 1.00 92.50 306 ALA A N 1
ATOM 2312 C CA . ALA A 1 306 ? -4.997 -11.326 19.462 1.00 92.50 306 ALA A CA 1
ATOM 2313 C C . ALA A 1 306 ? -6.529 -11.457 19.361 1.00 92.50 306 ALA A C 1
ATOM 2315 O O . ALA A 1 306 ? -7.261 -10.720 20.021 1.00 92.50 306 ALA A O 1
ATOM 2316 N N . CYS A 1 307 ? -7.028 -12.446 18.615 1.00 94.69 307 CYS A N 1
ATOM 2317 C CA . CYS A 1 307 ? -8.455 -12.732 18.483 1.00 94.69 307 CYS A CA 1
ATOM 2318 C C . CYS A 1 307 ? -9.099 -13.053 19.838 1.00 94.69 307 CYS A C 1
ATOM 2320 O O . CYS A 1 307 ? -10.148 -12.499 20.164 1.00 94.69 307 CYS A O 1
ATOM 2322 N N . VAL A 1 308 ? -8.477 -13.919 20.645 1.00 95.62 308 VAL A N 1
ATOM 2323 C CA . VAL A 1 308 ? -8.968 -14.243 21.995 1.00 95.62 308 VAL A CA 1
ATOM 2324 C C . VAL A 1 308 ? -8.942 -13.005 22.884 1.00 95.62 308 VAL A C 1
ATOM 2326 O O . VAL A 1 308 ? -9.926 -12.728 23.571 1.00 95.62 308 VAL A O 1
ATOM 2329 N N . PHE A 1 309 ? -7.855 -12.235 22.842 1.00 94.94 309 PHE A N 1
ATOM 2330 C CA . PHE A 1 309 ? -7.740 -10.993 23.596 1.00 94.94 309 PHE A CA 1
ATOM 2331 C C . PHE A 1 309 ? -8.885 -10.028 23.256 1.00 94.94 309 PHE A C 1
ATOM 2333 O O . PHE A 1 309 ? -9.615 -9.613 24.155 1.00 94.94 309 PHE A O 1
ATOM 2340 N N . PHE A 1 310 ? -9.121 -9.733 21.976 1.00 94.94 310 PHE A N 1
ATOM 2341 C CA . PHE A 1 310 ? -10.205 -8.835 21.568 1.00 94.94 310 PHE A CA 1
ATOM 2342 C C . PHE A 1 310 ? -11.596 -9.395 21.863 1.00 94.94 310 PHE A C 1
ATOM 2344 O O . PHE A 1 310 ? -12.478 -8.627 22.249 1.00 94.94 310 PHE A O 1
ATOM 2351 N N . ALA A 1 311 ? -11.794 -10.712 21.772 1.00 93.38 311 ALA A N 1
ATOM 2352 C CA . ALA A 1 311 ? -13.061 -11.340 22.132 1.00 93.38 311 ALA A CA 1
ATOM 2353 C C . ALA A 1 311 ? -13.375 -11.157 23.625 1.00 93.38 311 ALA A C 1
ATOM 2355 O O . ALA A 1 311 ? -14.510 -10.831 23.986 1.00 93.38 311 ALA A O 1
ATOM 2356 N N . VAL A 1 312 ? -12.367 -11.308 24.492 1.00 94.38 312 VAL A N 1
ATOM 2357 C CA . VAL A 1 312 ? -12.494 -11.035 25.930 1.00 94.38 312 VAL A CA 1
ATOM 2358 C C . VAL A 1 312 ? -12.812 -9.559 26.162 1.00 94.38 312 VAL A C 1
ATOM 2360 O O . VAL A 1 312 ? -13.757 -9.260 26.888 1.00 94.38 312 VAL A O 1
ATOM 2363 N N . GLN A 1 313 ? -12.106 -8.635 25.505 1.00 92.81 313 GLN A N 1
ATOM 2364 C CA . GLN A 1 313 ? -12.383 -7.198 25.640 1.00 92.81 313 GLN A CA 1
ATOM 2365 C C . GLN A 1 313 ? -13.802 -6.833 25.177 1.00 92.81 313 GLN A C 1
ATOM 2367 O O . GLN A 1 313 ? -14.511 -6.093 25.859 1.00 92.81 313 GLN A O 1
ATOM 2372 N N . ALA A 1 314 ? -14.269 -7.411 24.069 1.00 90.44 314 ALA A N 1
ATOM 2373 C CA . ALA A 1 314 ? -15.629 -7.221 23.574 1.00 90.44 314 ALA A CA 1
ATOM 2374 C C . ALA A 1 314 ? -16.688 -7.778 24.546 1.00 90.44 314 ALA A C 1
ATOM 2376 O O . ALA A 1 314 ? -17.758 -7.185 24.715 1.00 90.44 314 ALA A O 1
ATOM 2377 N N . ALA A 1 315 ? -16.402 -8.903 25.210 1.00 91.25 315 ALA A N 1
ATOM 2378 C CA . ALA A 1 315 ? -17.268 -9.453 26.250 1.00 91.25 315 ALA A CA 1
ATOM 2379 C C . ALA A 1 315 ? -17.304 -8.548 27.494 1.00 91.25 315 ALA A C 1
ATOM 2381 O O . ALA A 1 315 ? -18.388 -8.285 28.016 1.00 91.25 315 ALA A O 1
ATOM 2382 N N . LEU A 1 316 ? -16.150 -8.023 27.919 1.00 91.44 316 LEU A N 1
ATOM 2383 C CA . LEU A 1 316 ? -16.026 -7.086 29.041 1.00 91.44 316 LEU A CA 1
ATOM 2384 C C . LEU A 1 316 ? -16.754 -5.757 28.778 1.00 91.44 316 LEU A C 1
ATOM 2386 O O . LEU A 1 316 ? -17.415 -5.228 29.674 1.00 91.44 316 LEU A O 1
ATOM 2390 N N . GLN A 1 317 ? -16.715 -5.251 27.544 1.00 90.50 317 GLN A N 1
ATOM 2391 C CA . GLN A 1 317 ? -17.527 -4.102 27.132 1.00 90.50 317 GLN A CA 1
ATOM 2392 C C . GLN A 1 317 ? -19.026 -4.394 27.205 1.00 90.50 317 GLN A C 1
ATOM 2394 O O . GLN A 1 317 ? -19.795 -3.560 27.672 1.00 90.50 317 GLN A O 1
ATOM 2399 N N . LYS A 1 318 ? -19.465 -5.591 26.792 1.00 89.06 318 LYS A N 1
ATOM 2400 C CA . LYS A 1 318 ? -20.888 -5.969 26.826 1.00 89.06 318 LYS A CA 1
ATOM 2401 C C . LYS A 1 318 ? -21.455 -6.014 28.249 1.00 89.06 318 LYS A C 1
ATOM 2403 O O . LYS A 1 318 ? -22.643 -5.762 28.434 1.00 89.06 318 LYS A O 1
ATOM 2408 N N . ILE A 1 319 ? -20.622 -6.335 29.238 1.00 92.25 319 ILE A N 1
ATOM 2409 C CA . ILE A 1 319 ? -20.995 -6.327 30.661 1.00 92.25 319 ILE A CA 1
ATOM 2410 C C . ILE A 1 319 ? -20.724 -4.974 31.346 1.00 92.25 319 ILE A C 1
ATOM 2412 O O . ILE A 1 319 ? -20.809 -4.896 32.568 1.00 92.25 319 ILE A O 1
ATOM 2416 N N . ASN A 1 320 ? -20.417 -3.915 30.581 1.00 87.81 320 ASN A N 1
ATOM 2417 C CA . ASN A 1 320 ? -20.109 -2.560 31.060 1.00 87.81 320 ASN A CA 1
ATOM 2418 C C . ASN A 1 320 ? -18.940 -2.482 32.061 1.00 87.81 320 ASN A C 1
ATOM 2420 O O . ASN A 1 320 ? -18.892 -1.577 32.891 1.00 87.81 320 ASN A O 1
ATOM 2424 N N . TYR A 1 321 ? -17.993 -3.423 31.994 1.00 88.19 321 TYR A N 1
ATOM 2425 C CA . TYR A 1 321 ? -16.777 -3.376 32.813 1.00 88.19 321 TYR A CA 1
ATOM 2426 C C . TYR A 1 321 ? -15.701 -2.464 32.200 1.00 88.19 321 TYR A C 1
ATOM 2428 O O . TYR A 1 321 ? -14.816 -1.980 32.900 1.00 88.19 321 TYR A O 1
ATOM 2436 N N . ILE A 1 322 ? -15.779 -2.227 30.888 1.00 89.25 322 ILE A N 1
ATOM 2437 C CA . ILE A 1 322 ? -14.881 -1.358 30.118 1.00 89.25 322 ILE A CA 1
ATOM 2438 C C . ILE A 1 322 ? -15.716 -0.292 29.417 1.00 89.25 322 ILE A C 1
ATOM 2440 O O . ILE A 1 322 ? -16.877 -0.525 29.083 1.00 89.25 322 ILE A O 1
ATOM 2444 N N . GLU A 1 323 ? -15.110 0.873 29.193 1.00 86.00 323 GLU A N 1
ATOM 2445 C CA . GLU A 1 323 ? -15.724 1.979 28.466 1.00 86.00 323 GLU A CA 1
ATOM 2446 C C . GLU A 1 323 ? -16.234 1.565 27.074 1.00 86.00 323 GLU A C 1
ATOM 2448 O O . GLU A 1 323 ? -15.634 0.748 26.363 1.00 86.00 323 GLU A O 1
ATOM 2453 N N . ALA A 1 324 ? -17.363 2.166 26.696 1.00 83.88 324 ALA A N 1
ATOM 2454 C CA . ALA A 1 324 ? -18.047 1.913 25.435 1.00 83.88 324 ALA A CA 1
ATOM 2455 C C . ALA A 1 324 ? -17.228 2.375 24.216 1.00 83.88 324 ALA A C 1
ATOM 2457 O O . ALA A 1 324 ? -16.253 3.122 24.336 1.00 83.88 324 ALA A O 1
ATOM 2458 N N . GLU A 1 325 ? -17.639 1.925 23.032 1.00 84.81 325 GLU A N 1
ATOM 2459 C CA . GLU A 1 325 ? -17.054 2.325 21.747 1.00 84.81 325 GLU A CA 1
ATOM 2460 C C . GLU A 1 325 ? -16.979 3.857 21.627 1.00 84.81 325 GLU A C 1
ATOM 2462 O O . GLU A 1 325 ? -17.875 4.579 22.075 1.00 84.81 325 GLU A O 1
ATOM 2467 N N . VAL A 1 326 ? -15.881 4.364 21.065 1.00 80.75 326 VAL A N 1
ATOM 2468 C CA . VAL A 1 326 ? -15.744 5.797 20.786 1.00 80.75 326 VAL A CA 1
ATOM 2469 C C . VAL A 1 326 ? -16.564 6.097 19.533 1.00 80.75 326 VAL A C 1
ATOM 2471 O O . VAL A 1 326 ? -16.254 5.596 18.453 1.00 80.75 326 VAL A O 1
ATOM 2474 N N . GLU A 1 327 ? -17.629 6.892 19.666 1.00 68.75 327 GLU A N 1
ATOM 2475 C CA . GLU A 1 327 ? -18.400 7.345 18.507 1.00 68.75 327 GLU A CA 1
ATOM 2476 C C . GLU A 1 327 ? -17.543 8.263 17.631 1.00 68.75 327 GLU A C 1
ATOM 2478 O O . GLU A 1 327 ? -16.988 9.268 18.091 1.00 68.75 327 GLU A O 1
ATOM 2483 N N . ASP A 1 328 ? -17.460 7.925 16.345 1.00 60.44 328 ASP A N 1
ATOM 2484 C CA . ASP A 1 328 ? -16.792 8.743 15.347 1.00 60.44 328 ASP A CA 1
ATOM 2485 C C . ASP A 1 328 ? -17.529 10.074 15.189 1.00 60.44 328 ASP A C 1
ATOM 2487 O O . ASP A 1 328 ? -18.480 10.200 14.419 1.00 60.44 328 ASP A O 1
ATOM 2491 N N . LYS A 1 329 ? -17.047 11.121 15.863 1.00 49.50 329 LYS A N 1
ATOM 2492 C CA . LYS A 1 329 ? -17.307 12.477 15.379 1.00 49.50 329 LYS A CA 1
ATOM 2493 C C . LYS A 1 329 ? -16.570 12.620 14.041 1.00 49.50 329 LYS A C 1
ATOM 2495 O O . LYS A 1 329 ? -15.375 12.293 13.986 1.00 49.50 329 LYS A O 1
ATOM 2500 N N . PRO A 1 330 ? -17.246 13.030 12.954 1.00 45.91 330 PRO A N 1
ATOM 2501 C CA . PRO A 1 330 ? -16.577 13.255 11.681 1.00 45.91 330 PRO A CA 1
ATOM 2502 C C . PRO A 1 330 ? -15.480 14.303 11.880 1.00 45.91 330 PRO A C 1
ATOM 2504 O O . PRO A 1 330 ? -15.697 15.324 12.537 1.00 45.91 330 PRO A O 1
ATOM 2507 N N . ALA A 1 331 ? -14.286 14.018 11.361 1.00 44.50 331 ALA A N 1
ATOM 2508 C CA . ALA A 1 331 ? -13.216 14.999 11.318 1.00 44.50 331 ALA A CA 1
ATOM 2509 C C . ALA A 1 331 ? -13.646 16.098 10.341 1.00 44.50 331 ALA A C 1
ATOM 2511 O O . ALA A 1 331 ? -13.937 15.799 9.190 1.00 44.50 331 ALA A O 1
ATOM 2512 N N . PHE A 1 332 ? -13.730 17.336 10.832 1.00 40.69 332 PHE A N 1
ATOM 2513 C CA . PHE A 1 332 ? -14.008 18.544 10.054 1.00 40.69 332 PHE A CA 1
ATOM 2514 C C . PHE A 1 332 ? -15.296 18.516 9.209 1.00 40.69 332 PHE A C 1
ATOM 2516 O O . PHE A 1 332 ? -15.294 18.206 8.023 1.00 40.69 332 PHE A O 1
ATOM 2523 N N . LYS A 1 333 ? -16.403 19.005 9.783 1.00 35.22 333 LYS A N 1
ATOM 2524 C CA . LYS A 1 333 ? -17.361 19.749 8.959 1.00 35.22 333 LYS A CA 1
ATOM 2525 C C . LYS A 1 333 ? -16.717 21.091 8.619 1.00 35.22 333 LYS A C 1
ATOM 2527 O O . LYS A 1 333 ? -16.503 21.912 9.506 1.00 35.22 333 LYS A O 1
ATOM 2532 N N . THR A 1 334 ? -16.415 21.315 7.349 1.00 40.59 334 THR A N 1
ATOM 2533 C CA . THR A 1 334 ? -16.049 22.607 6.746 1.00 40.59 334 THR A CA 1
ATOM 2534 C C . THR A 1 334 ? -17.232 23.592 6.758 1.00 40.59 334 THR A C 1
ATOM 2536 O O . THR A 1 334 ? -17.593 24.159 5.734 1.00 40.59 334 THR A O 1
ATOM 2539 N N . GLU A 1 335 ? -17.862 23.803 7.917 1.00 35.78 335 GLU A N 1
ATOM 2540 C CA . GLU A 1 335 ? -18.942 24.789 8.102 1.00 35.78 335 GLU A CA 1
ATOM 2541 C C . GLU A 1 335 ? -18.522 25.997 8.965 1.00 35.78 335 GLU A C 1
ATOM 2543 O O . GLU A 1 335 ? -19.304 26.926 9.104 1.00 35.78 335 GLU A O 1
ATOM 2548 N N . GLU A 1 336 ? -17.287 26.056 9.484 1.00 33.25 336 GLU A N 1
ATOM 2549 C CA . GLU A 1 336 ? -16.814 27.182 10.326 1.00 33.25 336 GLU A CA 1
ATOM 2550 C C . GLU A 1 336 ? -15.686 28.028 9.698 1.00 33.25 336 GLU A C 1
ATOM 2552 O O . GLU A 1 336 ? -14.919 28.688 10.395 1.00 33.25 336 GLU A O 1
ATOM 2557 N N . LEU A 1 337 ? -15.595 28.050 8.366 1.00 38.94 337 LEU A N 1
ATOM 2558 C CA . LEU A 1 337 ? -14.835 29.065 7.621 1.00 38.94 337 LEU A CA 1
ATOM 2559 C C . LEU A 1 337 ? -15.761 29.761 6.608 1.00 38.94 337 LEU A C 1
ATOM 2561 O O . LEU A 1 337 ? -15.596 29.633 5.395 1.00 38.94 337 LEU A O 1
ATOM 2565 N N . GLN A 1 338 ? -16.758 30.473 7.133 1.00 31.67 338 GLN A N 1
ATOM 2566 C CA . GLN A 1 338 ? -17.447 31.595 6.482 1.00 31.67 338 GLN A CA 1
ATOM 2567 C C . GLN A 1 338 ? -17.292 32.831 7.366 1.00 31.67 338 GLN A C 1
ATOM 2569 O O . GLN A 1 338 ? -17.204 33.941 6.799 1.00 31.67 338 GLN A O 1
#

Foldseek 3Di:
DDDDDPPPPPPVVVPDPDDDDDDPPPPVDDDFAFDDPVQLVVLLVVQALPPVLVVCVQQVLVVCPVVCQLCVLVVVLLLVVQLVQQVVLQVLVVVLPDHDDSVVSSVVQVVVQVVCVSRVDPDRGHDDSCNSVCVVVVDDPVVVVVVVVVVVVCRNRSVVSSVVSNDGPVVVVVVVVVVVVVVLVVVVVQDDPLLVVLSVQLCQLCVCCVVPPPPDDPPSVLCHPQAVNVVSVLSSVLVVCVSQVVLVVNLVSLQVLLVCLQQQSHSFWDDQDPVRDTDGGGGDGQDDDPDPRRCSNVSSVVSVVSNVVSVVSVVCVVVVVDDDGRDDDDDDPVPPPD

Sequence (338 aa):
SGACKKDLAGIAAAKFGYTKPYGDVADGYVTCTGTSSEALNSAYEMYGFNSDVLSGSIFVGLGGFGEIGDMVTTLFLVAMVSFTATMTCVESASAAGDDYPMAETMLVDGAGTCFGALFGSFFSTTVYIGHPIHKALGARRGYSLINGILYFILLISGLFAAIYEMIPECANGAILVFVGLLLGRQAFEETKPSHYPALLLSAFPFICNWAKLNIADEGVLMMGQAGGLLFSFILTWVFCLCIDRKFKQATVLSFVCIWLSLFGIFASHNNANETGSLGDERIGFYGKEDHDYNQGWRWAISWALACVFFAVQAALQKINYIEAEVEDKPAFKTEELQ

pLDDT: mean 74.11, std 18.08, range [24.61, 95.62]

Secondary structure (DSSP, 8-state):
-------GGGGTGGGGS-----S-TTS---PPP---HHHHHHHHHHHTT-GGGGTTGGGGGGGGGGGHHHHHHHHHHHHHHHHHHHHHHHHHHHHTT----HHHHHHHHHHHHHHHHHTT--SPP---TTHHHHHHTT--HHHHHHHHHHHHHHHHTTHHHHHHHTS-HHHHHHHHHHHHHHHHHHHHHHS-GGGHHHHHHHHHHHHHHHTT-TTT-HHHHTTTSSSHHHHHHHHHHHHHHHHTT-HHHHHHHHHHHHHHHHTTSSS---PPPTTSS------S-----SSTT--HHHHHHHHHHHHHHHHHHHHHHHTTSSPPP---PPS--TTS--

Organism: NCBI:txid141414

Radius of gyration: 24.56 Å; chains: 1; bounding box: 63×61×68 Å